Protein AF-A0A845M3S5-F1 (afdb_monomer_lite)

Sequence (232 aa):
MAVLLTWRNWWAPDAPQNIYRSDQPFTRANLPAVYDTVDPGVFSYEDLPAEGVGYWYAVGASFGGVEIVSDAKYVISGASTGSSGPTYLDIVARYWRINKFATGGRASARECHFLDGDGVKLPGTLSASSARFSNVPSRAYDDDPATIWQAGTGDNQGAWFAIDLGDGNDARVDAIYYDAYDLDSMKDGFTELEYSDDGSTWVSLGTISHSYVWGPDTEGTIDVSNLTRTEL

Secondary structure (DSSP, 8-state):
--EEEE---SS-TTS-EEEEEESS---GGG---EEEEEPTT--EEEE-PPTT-EEEEEEEEEETTEEEEPPPEEEETT-EEE--SS------BSEEEEEEEPSSSB-EEEEEEEE-TTSPBPP-EEEES--BTTB-GGGGSSS-TT--EE-SSS--TT-EEEEE--TT--B---EEEEEE--SSB-TT-EEEEEEESSSSS-EEEEE---SS---TT-EEEEEGGG-B----

Foldseek 3Di:
DKEKEFEDDQQPLQWKKFKFKALDADFPVGTDPGPDIGGRNDGMDIDDDDAQRKIWMKMWTDDPNDIDIATIDIDHPPDHDHRYHNCPPQQFAQKKKFAQFDAFFWAKFQAKFQAAPNRDGQDFDKAKPAFDDPLGLVNRHVPDSVGMGTHHDHTGRGIMIMGGNDDPRGGDGFKIKTWDAADTHGFAHTFWMWGDHPVPDIDTQATDDDPDGRHHGDIDMGGSSPGDGDDD

Organism: NCBI:txid2606218

Structure (mmCIF, N/CA/C/O backbone):
data_AF-A0A845M3S5-F1
#
_entry.id   AF-A0A845M3S5-F1
#
loop_
_atom_site.group_PDB
_atom_site.id
_atom_site.type_symbol
_atom_site.label_atom_id
_atom_site.label_alt_id
_atom_site.label_comp_id
_atom_site.label_asym_id
_atom_site.label_entity_id
_atom_site.label_seq_id
_atom_site.pdbx_PDB_ins_code
_atom_site.Cartn_x
_atom_site.Cartn_y
_atom_site.Cartn_z
_atom_site.occupancy
_atom_site.B_iso_or_equiv
_atom_site.auth_seq_id
_atom_site.auth_comp_id
_atom_site.auth_asym_id
_atom_site.auth_atom_id
_atom_site.pdbx_PDB_model_num
ATOM 1 N N . MET A 1 1 ? -24.897 -1.923 29.869 1.00 68.12 1 MET A N 1
ATOM 2 C CA . MET A 1 1 ? -24.618 -2.743 28.667 1.00 68.12 1 MET A CA 1
ATOM 3 C C . MET A 1 1 ? -23.230 -2.382 28.176 1.00 68.12 1 MET A C 1
ATOM 5 O O . MET A 1 1 ? -22.905 -1.202 28.223 1.00 68.12 1 MET A O 1
ATOM 9 N N . ALA A 1 2 ? -22.429 -3.361 27.762 1.00 78.94 2 ALA A N 1
ATOM 10 C CA . ALA A 1 2 ? -21.046 -3.128 27.356 1.00 78.94 2 ALA A CA 1
ATOM 11 C C . ALA A 1 2 ? -20.932 -2.550 25.940 1.00 78.94 2 ALA A C 1
ATOM 13 O O . ALA A 1 2 ? -21.798 -2.784 25.092 1.00 78.94 2 ALA A O 1
ATOM 14 N N . VAL A 1 3 ? -19.859 -1.800 25.704 1.00 81.81 3 VAL A N 1
ATOM 15 C CA . VAL A 1 3 ? -19.351 -1.453 24.377 1.00 81.81 3 VAL A CA 1
ATOM 16 C C . VAL A 1 3 ? -18.165 -2.364 24.108 1.00 81.81 3 VAL A C 1
ATOM 18 O O . VAL A 1 3 ? -17.211 -2.374 24.879 1.00 81.81 3 VAL A O 1
ATOM 21 N N . LEU A 1 4 ? -18.233 -3.121 23.015 1.00 82.44 4 LEU A N 1
ATOM 22 C CA . LEU A 1 4 ? -17.122 -3.941 22.548 1.00 82.44 4 LEU A CA 1
ATOM 23 C C . LEU A 1 4 ? -16.476 -3.254 21.347 1.00 82.44 4 LEU A C 1
ATOM 25 O O . LEU A 1 4 ? -17.123 -3.082 20.310 1.00 82.44 4 LEU A O 1
ATOM 29 N N . LEU A 1 5 ? -15.212 -2.876 21.505 1.00 80.25 5 LEU A N 1
ATOM 30 C CA . LEU A 1 5 ? -14.328 -2.451 20.428 1.00 80.25 5 LEU A CA 1
ATOM 31 C C . LEU A 1 5 ? -13.500 -3.658 19.994 1.00 80.25 5 LEU A C 1
ATOM 33 O O . LEU A 1 5 ? -12.988 -4.402 20.827 1.00 80.25 5 LEU A O 1
ATOM 37 N N . THR A 1 6 ? -13.348 -3.846 18.693 1.00 73.81 6 THR A N 1
ATOM 38 C CA . THR A 1 6 ? -12.494 -4.891 18.113 1.00 73.81 6 THR A CA 1
ATOM 39 C C . THR A 1 6 ? -11.690 -4.268 16.995 1.00 73.81 6 THR A C 1
ATOM 41 O O . THR A 1 6 ? -12.290 -3.603 16.158 1.00 73.81 6 THR A O 1
ATOM 44 N N . TRP A 1 7 ? -10.385 -4.493 16.932 1.00 73.25 7 TRP A N 1
ATOM 45 C CA . TRP A 1 7 ? -9.516 -3.959 15.880 1.00 73.25 7 TRP A CA 1
ATOM 46 C C . TRP A 1 7 ? -8.594 -5.052 15.339 1.00 73.25 7 TRP A C 1
ATOM 48 O O . TRP A 1 7 ? -8.559 -6.175 15.836 1.00 73.25 7 TRP A O 1
ATOM 58 N N . ARG A 1 8 ? -7.837 -4.724 14.294 1.00 61.25 8 ARG A N 1
ATOM 59 C CA . ARG A 1 8 ? -6.725 -5.541 13.806 1.00 61.25 8 ARG A CA 1
ATOM 60 C C . ARG A 1 8 ? -5.486 -4.666 13.775 1.00 61.25 8 ARG A C 1
ATOM 62 O O . ARG A 1 8 ? -5.559 -3.536 13.302 1.00 61.25 8 ARG A O 1
ATOM 69 N N . ASN A 1 9 ? -4.382 -5.177 14.304 1.00 56.78 9 ASN A N 1
ATOM 70 C CA . ASN A 1 9 ? -3.092 -4.505 14.238 1.00 56.78 9 ASN A CA 1
ATOM 71 C C . ASN A 1 9 ? -1.991 -5.535 13.976 1.00 56.78 9 ASN A C 1
ATOM 73 O O . ASN A 1 9 ? -1.539 -6.216 14.893 1.00 56.78 9 ASN A O 1
ATOM 77 N N . TRP A 1 10 ? -1.607 -5.672 12.710 1.00 50.84 10 TRP A N 1
ATOM 78 C CA . TRP A 1 10 ? -0.630 -6.670 12.272 1.00 50.84 10 TRP A CA 1
ATOM 79 C C . TRP A 1 10 ? 0.785 -6.101 12.088 1.00 50.84 10 TRP A C 1
ATOM 81 O O . TRP A 1 10 ? 1.731 -6.873 11.991 1.00 50.84 10 TRP A O 1
ATOM 91 N N . TRP A 1 11 ? 0.960 -4.773 12.127 1.00 44.19 11 TRP A N 1
ATOM 92 C CA . TRP A 1 11 ? 2.277 -4.123 11.994 1.00 44.19 11 TRP A CA 1
ATOM 93 C C . TRP A 1 11 ? 2.977 -3.874 13.323 1.00 44.19 11 TRP A C 1
ATOM 95 O O . TRP A 1 11 ? 4.191 -3.685 13.366 1.00 44.19 11 TRP A O 1
ATOM 105 N N . ALA A 1 12 ? 2.217 -3.883 14.414 1.00 53.50 12 ALA A N 1
ATOM 106 C CA . ALA A 1 12 ? 2.763 -3.814 15.753 1.00 53.50 12 ALA A CA 1
ATOM 107 C C . ALA A 1 12 ? 1.991 -4.759 16.687 1.00 53.50 12 ALA A C 1
ATOM 109 O O . ALA A 1 12 ? 1.406 -4.296 17.669 1.00 53.50 12 ALA A O 1
ATOM 110 N N . PRO A 1 13 ? 1.974 -6.082 16.403 1.00 60.41 13 PRO A N 1
ATOM 111 C CA . PRO A 1 13 ? 1.354 -7.052 17.305 1.00 60.41 13 PRO A CA 1
ATOM 112 C C . PRO A 1 13 ? 1.994 -6.976 18.695 1.00 60.41 13 PRO A C 1
ATOM 114 O O . PRO A 1 13 ? 1.330 -7.230 19.691 1.00 60.41 13 PRO A O 1
ATOM 117 N N . ASP A 1 14 ? 3.253 -6.538 18.749 1.00 69.31 14 ASP A N 1
ATOM 118 C CA . ASP A 1 14 ? 4.041 -6.379 19.964 1.00 69.31 14 ASP A CA 1
ATOM 119 C C . ASP A 1 14 ? 3.963 -4.965 20.579 1.00 69.31 14 ASP A C 1
ATOM 121 O O . ASP A 1 14 ? 4.607 -4.708 21.598 1.00 69.31 14 ASP A O 1
ATOM 125 N N . ALA A 1 15 ? 3.181 -4.038 20.005 1.00 73.00 15 ALA A N 1
ATOM 126 C CA . ALA A 1 15 ? 2.982 -2.708 20.580 1.00 73.00 15 ALA A CA 1
ATOM 127 C C . ALA A 1 15 ? 1.664 -2.606 21.363 1.00 73.00 15 ALA A C 1
ATOM 129 O O . ALA A 1 15 ? 0.639 -3.156 20.945 1.00 73.00 15 ALA A O 1
ATOM 130 N N . PRO A 1 16 ? 1.660 -1.854 22.475 1.00 86.00 16 PRO A N 1
ATOM 131 C CA . PRO A 1 16 ? 0.430 -1.541 23.183 1.00 86.00 16 PRO A CA 1
ATOM 132 C C . PRO A 1 16 ? -0.497 -0.686 22.310 1.00 86.00 16 PRO A C 1
ATOM 134 O O . PRO A 1 16 ? -0.032 0.097 21.475 1.00 86.00 16 PRO A O 1
ATOM 137 N N . GLN A 1 17 ? -1.807 -0.825 22.520 1.00 87.25 17 GLN A N 1
ATOM 138 C CA . GLN A 1 17 ? -2.812 -0.025 21.815 1.00 87.25 17 GLN A CA 1
ATOM 139 C C . GLN A 1 17 ? -3.423 0.992 22.764 1.00 87.25 17 GLN A C 1
ATOM 141 O O . GLN A 1 17 ? -3.885 0.637 23.845 1.00 87.25 17 GLN A O 1
ATOM 146 N N . ASN A 1 18 ? -3.467 2.245 22.339 1.00 92.25 18 ASN A N 1
ATOM 147 C CA . ASN A 1 18 ? -4.125 3.315 23.064 1.00 92.25 18 ASN A CA 1
ATOM 148 C C . ASN A 1 18 ? -5.593 3.391 22.654 1.00 92.25 18 ASN A C 1
ATOM 150 O O . ASN A 1 18 ? -5.932 3.454 21.475 1.00 92.25 18 ASN A O 1
ATOM 154 N N . ILE A 1 19 ? -6.476 3.405 23.640 1.00 93.19 19 ILE A N 1
ATOM 155 C CA . ILE A 1 19 ? -7.905 3.623 23.475 1.00 93.19 19 ILE A CA 1
ATOM 156 C C . ILE A 1 19 ? -8.178 5.090 23.774 1.00 93.19 19 ILE A C 1
ATOM 158 O O . ILE A 1 19 ? -7.786 5.604 24.820 1.00 93.19 19 ILE A O 1
ATOM 162 N N . TYR A 1 20 ? -8.880 5.767 22.874 1.00 93.44 20 TYR A N 1
ATOM 163 C CA . TYR A 1 20 ? -9.360 7.130 23.076 1.00 93.44 20 TYR A CA 1
ATOM 164 C C . TYR A 1 20 ? -10.861 7.111 23.288 1.00 93.44 20 TYR A C 1
ATOM 166 O O . TYR A 1 20 ? -11.583 6.398 22.590 1.00 93.44 20 TYR A O 1
ATOM 174 N N . ARG A 1 21 ? -11.332 7.935 24.224 1.00 94.31 21 ARG A N 1
ATOM 175 C CA . ARG A 1 21 ? -12.751 8.087 24.536 1.00 94.31 21 ARG A CA 1
ATOM 176 C C . ARG A 1 21 ? -13.068 9.541 24.857 1.00 94.31 21 ARG A C 1
ATOM 178 O O . ARG A 1 21 ? -12.315 10.193 25.574 1.00 94.31 21 ARG A O 1
ATOM 185 N N . SER A 1 22 ? -14.194 10.037 24.359 1.00 94.62 22 SER A N 1
ATOM 186 C CA . SER A 1 22 ? -14.659 11.400 24.630 1.00 94.62 22 SER A CA 1
ATOM 187 C C . SER A 1 22 ? -16.182 11.490 24.581 1.00 94.62 22 SER A C 1
ATOM 189 O O . SER A 1 22 ? -16.833 10.768 23.826 1.00 94.62 22 SER A O 1
ATOM 191 N N . ASP A 1 23 ? -16.764 12.380 25.380 1.00 93.50 23 ASP A N 1
ATOM 192 C CA . ASP A 1 23 ? -18.179 12.758 25.287 1.00 93.50 23 ASP A CA 1
ATOM 193 C C . ASP A 1 23 ? -18.437 13.798 24.177 1.00 93.50 23 ASP A C 1
ATOM 195 O O . ASP A 1 23 ? -19.582 14.016 23.783 1.00 93.50 23 ASP A O 1
ATOM 199 N N . GLN A 1 24 ? -17.372 14.390 23.628 1.00 91.44 24 GLN A N 1
ATOM 200 C CA . GLN A 1 24 ? -17.390 15.269 22.458 1.00 91.44 24 GLN A CA 1
ATOM 201 C C . GLN A 1 24 ? -16.782 14.585 21.223 1.00 91.44 24 GLN A C 1
ATOM 203 O O . GLN A 1 24 ? -15.852 13.785 21.373 1.00 91.44 24 GLN A O 1
ATOM 208 N N . PRO A 1 25 ? -17.238 14.926 20.001 1.00 84.38 25 PRO A N 1
ATOM 209 C CA . PRO A 1 25 ? -16.595 14.480 18.771 1.00 84.38 25 PRO A CA 1
ATOM 210 C C . PRO A 1 25 ? -15.120 14.877 18.727 1.00 84.38 25 PRO A C 1
ATOM 212 O O . PRO A 1 25 ? -14.754 15.992 19.103 1.00 84.38 25 PRO A O 1
ATOM 215 N N . PHE A 1 26 ? -14.288 13.981 18.213 1.00 82.06 26 PHE A N 1
ATOM 216 C CA . PHE A 1 26 ? -12.879 14.243 17.948 1.00 82.06 26 PHE A CA 1
ATOM 217 C C . PHE A 1 26 ? -12.461 13.608 16.620 1.00 82.06 26 PHE A C 1
ATOM 219 O O . PHE A 1 26 ? -13.226 12.896 15.978 1.00 82.06 26 PHE A O 1
ATOM 226 N N . THR A 1 27 ? -11.248 13.914 16.192 1.00 76.44 27 THR A N 1
ATOM 227 C CA . THR A 1 27 ? -10.605 13.477 14.954 1.00 76.44 27 THR A CA 1
ATOM 228 C C . THR A 1 27 ? -9.154 13.121 15.262 1.00 76.44 27 THR A C 1
ATOM 230 O O . THR A 1 27 ? -8.640 13.449 16.336 1.00 76.44 27 THR A O 1
ATOM 233 N N . ARG A 1 28 ? -8.445 12.542 14.291 1.00 67.81 28 ARG A N 1
ATOM 234 C CA . ARG A 1 28 ? -7.000 12.300 14.405 1.00 67.81 28 ARG A CA 1
ATOM 235 C C . ARG A 1 28 ? -6.183 13.578 14.658 1.00 67.81 28 ARG A C 1
ATOM 237 O O . ARG A 1 28 ? -5.117 13.507 15.257 1.00 67.81 28 ARG A O 1
ATOM 244 N N . ALA A 1 29 ? -6.677 14.745 14.242 1.00 70.50 29 ALA A N 1
ATOM 245 C CA . ALA A 1 29 ? -5.985 16.023 14.421 1.00 70.50 29 ALA A CA 1
ATOM 246 C C . ALA A 1 29 ? -6.164 16.640 15.822 1.00 70.50 29 ALA A C 1
ATOM 248 O O . ALA A 1 29 ? -5.434 17.561 16.184 1.00 70.50 29 ALA A O 1
ATOM 249 N N . ASN A 1 30 ? -7.138 16.170 16.607 1.00 81.31 30 ASN A N 1
ATOM 250 C CA . ASN A 1 30 ? -7.475 16.728 17.920 1.00 81.31 30 ASN A CA 1
ATOM 251 C C . ASN A 1 30 ? -7.855 15.630 18.922 1.00 81.31 30 ASN A C 1
ATOM 253 O O . ASN A 1 30 ? -8.903 15.689 19.568 1.00 81.31 30 ASN A O 1
ATOM 257 N N . LEU A 1 31 ? -6.994 14.621 19.029 1.00 85.69 31 LEU A N 1
ATOM 258 C CA . LEU A 1 31 ? -7.210 13.492 19.924 1.00 85.69 31 LEU A CA 1
ATOM 259 C C . LEU A 1 31 ? -7.348 13.952 21.386 1.00 85.69 31 LEU A C 1
ATOM 261 O O . LEU A 1 31 ? -6.603 14.834 21.830 1.00 85.69 31 LEU A O 1
ATOM 265 N N . PRO A 1 32 ? -8.277 13.355 22.152 1.00 93.94 32 PRO A N 1
ATOM 266 C CA . PRO A 1 32 ? -8.305 13.528 23.595 1.00 93.94 32 PRO A CA 1
ATOM 267 C C . PRO A 1 32 ? -7.090 12.833 24.232 1.00 93.94 32 PRO A C 1
ATOM 269 O O . PRO A 1 32 ? -6.305 12.156 23.566 1.00 93.94 32 PRO A O 1
ATOM 272 N N . ALA A 1 33 ? -6.947 12.971 25.550 1.00 95.31 33 ALA A N 1
ATOM 273 C CA . ALA A 1 33 ? -5.997 12.144 26.285 1.00 95.31 33 ALA A CA 1
ATOM 274 C C . ALA A 1 33 ? -6.323 10.651 26.100 1.00 95.31 33 ALA A C 1
ATOM 276 O O . ALA A 1 33 ? -7.491 10.277 25.957 1.00 95.31 33 ALA A O 1
ATOM 277 N N . VAL A 1 34 ? -5.285 9.812 26.133 1.00 95.62 34 VAL A N 1
ATOM 278 C CA . VAL A 1 34 ? -5.442 8.354 26.139 1.00 95.62 34 VAL A CA 1
ATOM 279 C C . VAL A 1 34 ? -6.335 7.969 27.319 1.00 95.62 34 VAL A C 1
ATOM 281 O O . VAL A 1 34 ? -6.072 8.355 28.459 1.00 95.62 34 VAL A O 1
ATOM 284 N N . TYR A 1 35 ? -7.418 7.259 27.017 1.00 96.56 35 TYR A N 1
ATOM 285 C CA . TYR A 1 35 ? -8.390 6.785 27.995 1.00 96.56 35 TYR A CA 1
ATOM 286 C C . TYR A 1 35 ? -7.922 5.489 28.652 1.00 96.56 35 TYR A C 1
ATOM 288 O O . TYR A 1 35 ? -8.017 5.359 29.870 1.00 96.56 35 TYR A O 1
ATOM 296 N N . ASP A 1 36 ? -7.403 4.560 27.850 1.00 96.19 36 ASP A N 1
ATOM 297 C CA . ASP A 1 36 ? -6.840 3.301 28.329 1.00 96.19 36 ASP A CA 1
ATOM 298 C C . ASP A 1 36 ? -5.732 2.811 27.394 1.00 96.19 36 ASP A C 1
ATOM 300 O O . ASP A 1 36 ? -5.631 3.263 26.252 1.00 96.19 36 ASP A O 1
ATOM 304 N N . THR A 1 37 ? -4.925 1.869 27.862 1.00 93.88 37 THR A N 1
ATOM 305 C CA . THR A 1 37 ? -3.904 1.201 27.064 1.00 93.88 37 THR A CA 1
ATOM 306 C C . THR A 1 37 ? -4.034 -0.300 27.257 1.00 93.88 37 THR A C 1
ATOM 308 O O . THR A 1 37 ? -3.992 -0.800 28.378 1.00 93.88 37 THR A O 1
ATOM 311 N N . VAL A 1 38 ? -4.163 -1.030 26.157 1.00 91.44 38 VAL A N 1
ATOM 312 C CA . VAL A 1 38 ? -4.193 -2.493 26.171 1.00 91.44 38 VAL A CA 1
ATOM 313 C C . VAL A 1 38 ? -2.846 -3.065 25.772 1.00 91.44 38 VAL A C 1
ATOM 315 O O . VAL A 1 38 ? -2.113 -2.485 24.964 1.00 91.44 38 VAL A O 1
ATOM 318 N N . ASP A 1 39 ? -2.540 -4.219 26.356 1.00 89.62 39 ASP A N 1
ATOM 319 C CA . ASP A 1 39 ? -1.293 -4.926 26.118 1.00 89.62 39 ASP A CA 1
ATOM 320 C C . ASP A 1 39 ? -1.127 -5.320 24.640 1.00 89.62 39 ASP A C 1
ATOM 322 O O . ASP A 1 39 ? -2.112 -5.513 23.913 1.00 89.62 39 ASP A O 1
ATOM 326 N N . PRO A 1 40 ? 0.127 -5.492 24.194 1.00 84.31 40 PRO A N 1
ATOM 327 C CA . PRO A 1 40 ? 0.425 -6.120 22.918 1.00 84.31 40 PRO A CA 1
ATOM 328 C C . PRO A 1 40 ? -0.343 -7.428 22.679 1.00 84.31 40 PRO A C 1
ATOM 330 O O . PRO A 1 40 ? -0.557 -8.226 23.593 1.00 84.31 40 PRO A O 1
ATOM 333 N N . GLY A 1 41 ? -0.751 -7.663 21.434 1.00 76.31 41 GLY A N 1
ATOM 334 C CA . GLY A 1 41 ? -1.462 -8.870 21.009 1.00 76.31 41 GLY A CA 1
ATOM 335 C C . GLY A 1 41 ? -2.943 -8.918 21.399 1.00 76.31 41 GLY A C 1
ATOM 336 O O . GLY A 1 41 ? -3.633 -9.877 21.050 1.00 76.31 41 GLY A O 1
ATOM 337 N N . VAL A 1 42 ? -3.458 -7.899 22.093 1.00 81.75 42 VAL A N 1
ATOM 338 C CA . VAL A 1 42 ? -4.891 -7.748 22.362 1.00 81.75 42 VAL A CA 1
ATOM 339 C C . VAL A 1 42 ? -5.556 -7.046 21.176 1.00 81.75 42 VAL A C 1
ATOM 341 O O . VAL A 1 42 ? -5.079 -6.022 20.692 1.00 81.75 42 VAL A O 1
ATOM 344 N N . PHE A 1 43 ? -6.678 -7.601 20.709 1.00 79.94 43 PHE A N 1
ATOM 345 C CA . PHE A 1 43 ? -7.425 -7.115 19.534 1.00 79.94 43 PHE A CA 1
ATOM 346 C C . PHE A 1 43 ? -8.873 -6.720 19.851 1.00 79.94 43 PHE A C 1
ATOM 348 O O . PHE A 1 43 ? -9.683 -6.487 18.951 1.00 79.94 43 PHE A O 1
ATOM 355 N N . SER A 1 44 ? -9.220 -6.677 21.135 1.00 83.19 44 SER A N 1
ATOM 356 C CA . SER A 1 44 ? -10.546 -6.293 21.603 1.00 83.19 44 SER A CA 1
ATOM 357 C C . SER A 1 44 ? -10.484 -5.595 22.953 1.00 83.19 44 SER A C 1
ATOM 359 O O . SER A 1 44 ? -9.690 -5.980 23.808 1.00 83.19 44 SER A O 1
ATOM 361 N N . TYR A 1 45 ? -11.368 -4.626 23.161 1.00 87.75 45 TYR A N 1
ATOM 362 C CA . TYR A 1 45 ? -11.505 -3.867 24.398 1.00 87.75 45 TYR A CA 1
ATOM 363 C C . TYR A 1 45 ? -12.977 -3.736 24.766 1.00 87.75 45 TYR A C 1
ATOM 365 O O . TYR A 1 45 ? -13.811 -3.440 23.907 1.00 87.75 45 TYR A O 1
ATOM 373 N N . GLU A 1 46 ? -13.288 -3.939 26.041 1.00 89.62 46 GLU A N 1
ATOM 374 C CA . GLU A 1 46 ? -14.635 -3.786 26.575 1.00 89.62 46 GLU A CA 1
ATOM 375 C C . GLU A 1 46 ? -14.693 -2.562 27.492 1.00 89.62 46 GLU A C 1
ATOM 377 O O . GLU A 1 46 ? -13.950 -2.476 28.467 1.00 89.62 46 GLU A O 1
ATOM 382 N N . ASP A 1 47 ? -15.601 -1.633 27.191 1.00 90.38 47 ASP A N 1
ATOM 383 C CA . ASP A 1 47 ? -15.930 -0.498 28.055 1.00 90.38 47 ASP A CA 1
ATOM 384 C C . ASP A 1 47 ? -17.353 -0.648 28.609 1.00 90.38 47 ASP A C 1
ATOM 386 O O . ASP A 1 47 ? -18.262 -1.157 27.943 1.00 90.38 47 ASP A O 1
ATOM 390 N N . LEU A 1 48 ? -17.574 -0.156 29.826 1.00 89.62 48 LEU A N 1
ATOM 391 C CA . LEU A 1 48 ? -18.858 -0.203 30.527 1.00 89.62 48 LEU A CA 1
ATOM 392 C C . LEU A 1 48 ? -19.381 1.222 30.785 1.00 89.62 48 LEU A C 1
ATOM 394 O O . LEU A 1 48 ? -19.410 1.671 31.936 1.00 89.62 48 LEU A O 1
ATOM 398 N N . PRO A 1 49 ? -19.813 1.961 29.742 1.00 86.75 49 PRO A N 1
ATOM 399 C CA . PRO A 1 49 ? -20.400 3.279 29.931 1.00 86.75 49 PRO A CA 1
ATOM 400 C C . PRO A 1 49 ? -21.742 3.200 30.673 1.00 86.75 49 PRO A C 1
ATOM 402 O O . PRO A 1 49 ? -22.435 2.176 30.664 1.00 86.75 49 PRO A O 1
ATOM 405 N N . ALA A 1 50 ? -22.130 4.319 31.292 1.00 85.56 50 ALA A N 1
ATOM 406 C CA . ALA A 1 50 ? -23.452 4.461 31.890 1.00 85.56 50 ALA A CA 1
ATOM 407 C C . ALA A 1 50 ? -24.553 4.206 30.844 1.00 85.56 50 ALA A C 1
ATOM 409 O O . ALA A 1 50 ? -24.417 4.558 29.671 1.00 85.56 50 ALA A O 1
ATOM 410 N N . GLU A 1 51 ? -25.643 3.573 31.274 1.00 82.00 51 GLU A N 1
ATOM 411 C CA . GLU A 1 51 ? -26.725 3.165 30.381 1.00 82.00 51 GLU A CA 1
ATOM 412 C C . GLU A 1 51 ? -27.351 4.365 29.657 1.00 82.00 51 GLU A C 1
ATOM 414 O O . GLU A 1 51 ? -27.667 5.386 30.266 1.00 82.00 51 GLU A O 1
ATOM 419 N N . GLY A 1 52 ? -27.514 4.234 28.340 1.00 79.44 52 GLY A N 1
ATOM 420 C CA . GLY A 1 52 ? -28.073 5.278 27.481 1.00 79.44 52 GLY A CA 1
ATOM 421 C C . GLY A 1 52 ? -27.104 6.416 27.157 1.00 79.44 52 GLY A C 1
ATOM 422 O O . GLY A 1 52 ? -27.480 7.330 26.426 1.00 79.44 52 GLY A O 1
ATOM 423 N N . VAL A 1 53 ? -25.864 6.370 27.655 1.00 85.69 53 VAL A N 1
ATOM 424 C CA . VAL A 1 53 ? -24.829 7.351 27.318 1.00 85.69 53 VAL A CA 1
ATOM 425 C C . VAL A 1 53 ? -24.016 6.851 26.127 1.00 85.69 53 VAL A C 1
ATOM 427 O O . VAL A 1 53 ? -23.658 5.672 26.050 1.00 85.69 53 VAL A O 1
ATOM 430 N N . GLY A 1 54 ? -23.741 7.756 25.187 1.00 87.00 54 GLY A N 1
ATOM 431 C CA . GLY A 1 54 ? -22.880 7.486 24.044 1.00 87.00 54 GLY A CA 1
ATOM 432 C C . GLY A 1 54 ? -21.599 8.307 24.073 1.00 87.00 54 GLY A C 1
ATOM 433 O O . GLY A 1 54 ? -21.595 9.446 24.535 1.00 87.00 54 GLY A O 1
ATOM 434 N N . TYR A 1 55 ? -20.528 7.715 23.559 1.00 92.06 55 TYR A N 1
ATOM 435 C CA . TYR A 1 55 ? -19.187 8.285 23.516 1.00 92.06 55 TYR A CA 1
ATOM 436 C C . TYR A 1 55 ? -18.585 8.117 22.127 1.00 92.06 55 TYR A C 1
ATOM 438 O O . TYR A 1 55 ? -18.960 7.219 21.374 1.00 92.06 55 TYR A O 1
ATOM 446 N N . TRP A 1 56 ? -17.634 8.980 21.798 1.00 90.50 56 TRP A N 1
ATOM 447 C CA . TRP A 1 56 ? -16.746 8.801 20.660 1.00 90.50 56 TRP A CA 1
ATOM 448 C C . TRP A 1 56 ? -15.563 7.928 21.071 1.00 90.50 56 TRP A C 1
ATOM 450 O O . TRP A 1 56 ? -15.003 8.150 22.144 1.00 90.50 56 TRP A O 1
ATOM 460 N N . TYR A 1 57 ? -15.185 6.972 20.223 1.00 91.31 57 TYR A N 1
ATOM 461 C CA . TYR A 1 57 ? -14.045 6.075 20.427 1.00 91.31 57 TYR A CA 1
ATOM 462 C C . TYR A 1 57 ? -13.107 6.064 19.221 1.00 91.31 57 TYR A C 1
ATOM 464 O O . TYR A 1 57 ? -13.573 6.148 18.086 1.00 91.31 57 TYR A O 1
ATOM 472 N N . ALA A 1 58 ? -11.809 5.899 19.475 1.00 86.88 58 ALA A N 1
ATOM 473 C CA . ALA A 1 58 ? -10.786 5.572 18.481 1.00 86.88 58 ALA A CA 1
ATOM 474 C C . ALA A 1 58 ? -9.725 4.656 19.111 1.00 86.88 58 ALA A C 1
ATOM 476 O O . ALA A 1 58 ? -9.591 4.619 20.337 1.00 86.88 58 ALA A O 1
ATOM 477 N N . VAL A 1 59 ? -8.967 3.942 18.283 1.00 86.81 59 VAL A N 1
ATOM 478 C CA . VAL A 1 59 ? -7.851 3.085 18.710 1.00 86.81 59 VAL A CA 1
ATOM 479 C C . VAL A 1 59 ? -6.580 3.539 18.002 1.00 86.81 59 VAL A C 1
ATOM 481 O O . VAL A 1 59 ? -6.606 3.805 16.800 1.00 86.81 59 VAL A O 1
ATOM 484 N N . GLY A 1 60 ? -5.482 3.649 18.744 1.00 83.44 60 GLY A N 1
ATOM 485 C CA . GLY A 1 60 ? -4.170 4.037 18.246 1.00 83.44 60 GLY A CA 1
ATOM 486 C C . GLY A 1 60 ? -3.084 3.019 18.566 1.00 83.44 60 GLY A C 1
ATOM 487 O O . GLY A 1 60 ? -3.162 2.313 19.567 1.00 83.44 60 GLY A O 1
ATOM 488 N N . ALA A 1 61 ? -2.056 2.964 17.727 1.00 76.31 61 ALA A N 1
ATOM 489 C CA . ALA A 1 61 ? -0.878 2.132 17.926 1.00 76.31 61 ALA A CA 1
ATOM 490 C C . ALA A 1 61 ? 0.395 2.900 17.587 1.00 76.31 61 ALA A C 1
ATOM 492 O O . ALA A 1 61 ? 0.436 3.651 16.612 1.00 76.31 61 ALA A O 1
ATOM 493 N N . SER A 1 62 ? 1.453 2.681 18.365 1.00 68.75 62 SER A N 1
ATOM 494 C CA . SER A 1 62 ? 2.765 3.265 18.083 1.00 68.75 62 SER A CA 1
ATOM 495 C C . SER A 1 62 ? 3.580 2.372 17.151 1.00 68.75 62 SER A C 1
ATOM 497 O O . SER A 1 62 ? 3.820 1.206 17.455 1.00 68.75 62 SER A O 1
ATOM 499 N N . PHE A 1 63 ? 4.068 2.941 16.053 1.00 53.66 63 PHE A N 1
ATOM 500 C CA . PHE A 1 63 ? 4.960 2.292 15.100 1.00 53.66 63 PHE A CA 1
ATOM 501 C C . PHE A 1 63 ? 6.113 3.232 14.737 1.00 53.66 63 PHE A C 1
ATOM 503 O O . PHE A 1 63 ? 5.896 4.380 14.358 1.00 53.66 63 PHE A O 1
ATOM 510 N N . GLY A 1 64 ? 7.360 2.780 14.905 1.00 54.84 64 GLY A N 1
ATOM 511 C CA . GLY A 1 64 ? 8.540 3.603 14.594 1.00 54.84 64 GLY A CA 1
ATOM 512 C C . GLY A 1 64 ? 8.613 4.935 15.362 1.00 54.84 64 GLY A C 1
ATOM 513 O O . GLY A 1 64 ? 9.206 5.891 14.875 1.00 54.84 64 GLY A O 1
ATOM 514 N N . GLY A 1 65 ? 7.986 5.019 16.543 1.00 62.94 65 GLY A N 1
ATOM 515 C CA . GLY A 1 65 ? 7.889 6.251 17.339 1.00 62.94 65 GLY A CA 1
ATOM 516 C C . GLY A 1 65 ? 6.778 7.220 16.908 1.00 62.94 65 GLY A C 1
ATOM 517 O O . GLY A 1 65 ? 6.671 8.300 17.485 1.00 62.94 65 GLY A O 1
ATOM 518 N N . VAL A 1 66 ? 5.949 6.845 15.930 1.00 57.81 66 VAL A N 1
ATOM 519 C CA . VAL A 1 66 ? 4.783 7.607 15.465 1.00 57.81 66 VAL A CA 1
ATOM 520 C C . VAL A 1 66 ? 3.505 6.866 15.837 1.00 57.81 66 VAL A C 1
ATOM 522 O O . VAL A 1 66 ? 3.423 5.650 15.698 1.00 57.81 66 VAL A O 1
ATOM 525 N N . GLU A 1 67 ? 2.491 7.593 16.295 1.00 72.38 67 GLU A N 1
ATOM 526 C CA . GLU A 1 67 ? 1.188 7.014 16.610 1.00 72.38 67 GLU A CA 1
ATOM 527 C C . GLU A 1 67 ? 0.242 7.058 15.397 1.00 72.38 67 GLU A C 1
ATOM 529 O O . GLU A 1 67 ? -0.016 8.110 14.799 1.00 72.38 67 GLU A O 1
ATOM 534 N N . ILE A 1 68 ? -0.281 5.892 15.024 1.00 68.62 68 ILE A N 1
ATOM 535 C CA . ILE A 1 68 ? -1.286 5.713 13.975 1.00 68.62 68 ILE A CA 1
ATOM 536 C C . ILE A 1 68 ? -2.626 5.491 14.665 1.00 68.62 68 ILE A C 1
ATOM 538 O O . ILE A 1 68 ? -2.744 4.574 15.469 1.00 68.62 68 ILE A O 1
ATOM 542 N N . VAL A 1 69 ? -3.626 6.323 14.365 1.00 77.19 69 VAL A N 1
ATOM 543 C CA . VAL A 1 69 ? -4.923 6.327 15.063 1.00 77.19 69 VAL A CA 1
ATOM 544 C C . VAL A 1 69 ? -6.070 6.168 14.077 1.00 77.19 69 VAL A C 1
ATOM 546 O O . VAL A 1 69 ? -6.025 6.734 12.983 1.00 77.19 69 VAL A O 1
ATOM 549 N N . SER A 1 70 ? -7.088 5.403 14.475 1.00 72.62 70 SER A N 1
ATOM 550 C CA . SER A 1 70 ? -8.332 5.252 13.726 1.00 72.62 70 SER A CA 1
ATOM 551 C C . SER A 1 70 ? -9.144 6.541 13.653 1.00 72.62 70 SER A C 1
ATOM 553 O O . SER A 1 70 ? -8.971 7.453 14.463 1.00 72.62 70 SER A O 1
ATOM 555 N N . ASP A 1 71 ? -10.106 6.590 12.732 1.00 71.31 71 ASP A N 1
ATOM 556 C CA . ASP A 1 71 ? -11.147 7.611 12.818 1.00 71.31 71 ASP A CA 1
ATOM 557 C C . ASP A 1 71 ? -11.988 7.408 14.083 1.00 71.31 71 ASP A C 1
ATOM 559 O O . ASP A 1 71 ? -12.139 6.291 14.595 1.00 71.31 71 ASP A O 1
ATOM 563 N N . ALA A 1 72 ? -12.530 8.512 14.598 1.00 79.56 72 ALA A N 1
ATOM 564 C CA . ALA A 1 72 ? -13.393 8.479 15.765 1.00 79.56 72 ALA A CA 1
ATOM 565 C C . ALA A 1 72 ? -14.818 8.072 15.374 1.00 79.56 72 ALA A C 1
ATOM 567 O O . ALA A 1 72 ? -15.379 8.564 14.393 1.00 79.56 72 ALA A O 1
ATOM 568 N N . LYS A 1 73 ? -15.450 7.228 16.190 1.00 80.25 73 LYS A N 1
ATOM 569 C CA . LYS A 1 73 ? -16.818 6.745 15.968 1.00 80.25 73 LYS A CA 1
ATOM 570 C C . LYS A 1 73 ? -17.682 6.926 17.206 1.00 80.25 73 LYS A C 1
ATOM 572 O O . LYS A 1 73 ? -17.266 6.565 18.301 1.00 80.25 73 LYS A O 1
ATOM 577 N N . TYR A 1 74 ? -18.899 7.435 17.024 1.00 83.25 74 TYR A N 1
ATOM 578 C CA . TYR A 1 74 ? -19.887 7.543 18.097 1.00 83.25 74 TYR A CA 1
ATOM 579 C C . TYR A 1 74 ? -20.573 6.197 18.370 1.00 83.25 74 TYR A C 1
ATOM 581 O O . TYR A 1 74 ? -21.069 5.551 17.444 1.00 83.25 74 TYR A O 1
ATOM 589 N N . VAL A 1 75 ? -20.626 5.786 19.639 1.00 81.50 75 VAL A N 1
ATOM 590 C CA . VAL A 1 75 ? -21.178 4.502 20.094 1.00 81.50 75 VAL A CA 1
ATOM 591 C C . VAL A 1 75 ? -22.029 4.703 21.343 1.00 81.50 75 VAL A C 1
ATOM 593 O O . VAL A 1 75 ? -21.607 5.385 22.271 1.00 81.50 75 VAL A O 1
ATOM 596 N N . ILE A 1 76 ? -23.212 4.084 21.388 1.00 80.50 76 ILE A N 1
ATOM 597 C CA . ILE A 1 76 ? -24.136 4.105 22.535 1.00 80.50 76 ILE A CA 1
ATOM 598 C C . ILE A 1 76 ? -24.092 2.741 23.240 1.00 80.50 76 ILE A C 1
ATOM 600 O O . ILE A 1 76 ? -23.996 1.708 22.575 1.00 80.50 76 ILE A O 1
ATOM 604 N N . SER A 1 77 ? -24.182 2.724 24.576 1.00 74.62 77 SER A N 1
ATOM 605 C CA . SER A 1 77 ? -24.189 1.492 25.383 1.00 74.62 77 SER A CA 1
ATOM 606 C C . SER A 1 77 ? -25.163 0.434 24.828 1.00 74.62 77 SER A C 1
ATOM 608 O O . SER A 1 77 ? -26.358 0.714 24.713 1.00 74.62 77 SER A O 1
ATOM 610 N N . GLY A 1 78 ? -24.680 -0.778 24.527 1.00 58.56 78 GLY A N 1
ATOM 611 C CA . GLY A 1 78 ? -25.489 -1.864 23.946 1.00 58.56 78 GLY A CA 1
ATOM 612 C C . GLY A 1 78 ? -25.398 -2.016 22.423 1.00 58.56 78 GLY A C 1
ATOM 613 O O . GLY A 1 78 ? -25.975 -2.955 21.879 1.00 58.56 78 GLY A O 1
ATOM 614 N N . ALA A 1 79 ? -24.650 -1.150 21.734 1.00 56.88 79 ALA A N 1
ATOM 615 C CA . ALA A 1 79 ? -24.259 -1.367 20.345 1.00 56.88 79 ALA A CA 1
ATOM 616 C C . ALA A 1 79 ? -22.928 -2.137 20.277 1.00 56.88 79 ALA A C 1
ATOM 618 O O . ALA A 1 79 ? -21.912 -1.680 20.799 1.00 56.88 79 ALA A O 1
ATOM 619 N N . SER A 1 80 ? -22.906 -3.288 19.598 1.00 50.72 80 SER A N 1
ATOM 620 C CA . SER A 1 80 ? -21.650 -3.876 19.126 1.00 50.72 80 SER A CA 1
ATOM 621 C C . SER A 1 80 ? -21.154 -3.043 17.952 1.00 50.72 80 SER A C 1
ATOM 623 O O . SER A 1 80 ? -21.838 -2.955 16.927 1.00 50.72 80 SER A O 1
ATOM 625 N N . THR A 1 81 ? -19.976 -2.446 18.063 1.00 49.00 81 THR A N 1
ATOM 626 C CA . THR A 1 81 ? -19.343 -1.799 16.919 1.00 49.00 81 THR A CA 1
ATOM 627 C C . THR A 1 81 ? -18.112 -2.579 16.526 1.00 49.00 81 THR A C 1
ATOM 629 O O . THR A 1 81 ? -17.154 -2.642 17.284 1.00 49.00 81 THR A O 1
ATOM 632 N N . GLY A 1 82 ? -18.091 -3.073 15.288 1.00 45.41 82 GLY A N 1
ATOM 633 C CA . GLY A 1 82 ? -16.820 -3.154 14.585 1.00 45.41 82 GLY A CA 1
ATOM 634 C C . GLY A 1 82 ? -16.265 -1.731 14.530 1.00 45.41 82 GLY A C 1
ATOM 635 O O . GLY A 1 82 ? -16.782 -0.882 13.793 1.00 45.41 82 GLY A O 1
ATOM 636 N N . SER A 1 83 ? -15.312 -1.422 15.402 1.00 43.16 83 SER A N 1
ATOM 637 C CA . SER A 1 83 ? -14.363 -0.353 15.148 1.00 43.16 83 SER A CA 1
ATOM 638 C C . SER A 1 83 ? -13.451 -0.897 14.060 1.00 43.16 83 SER A C 1
ATOM 640 O O . SER A 1 83 ? -12.520 -1.644 14.332 1.00 43.16 83 SER A O 1
ATOM 642 N N . SER A 1 84 ? -13.742 -0.585 12.799 1.00 42.62 84 SER A N 1
ATOM 643 C CA . SER A 1 84 ? -12.673 -0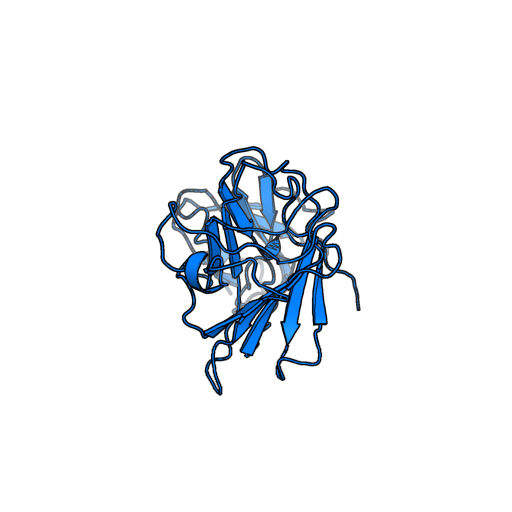.590 11.804 1.00 42.62 84 SER A CA 1
ATOM 644 C C . SER A 1 84 ? -11.514 0.205 12.416 1.00 42.62 84 SER A C 1
ATOM 646 O O . SER A 1 84 ? -11.776 1.215 13.072 1.00 42.62 84 SER A O 1
ATOM 648 N N . GLY A 1 85 ? -10.280 -0.293 12.310 1.00 43.03 85 GLY A N 1
ATOM 649 C CA . GLY A 1 85 ? -9.082 0.428 12.750 1.00 43.03 85 GLY A CA 1
ATOM 650 C C . GLY A 1 85 ? -8.933 1.764 12.000 1.00 43.03 85 GLY A C 1
ATOM 651 O O . GLY A 1 85 ? -9.940 2.352 11.602 1.00 43.03 85 GLY A O 1
ATOM 652 N N . PRO A 1 86 ? -7.722 2.299 11.753 1.00 42.56 86 PRO A N 1
ATOM 653 C CA . PRO A 1 86 ? -7.586 3.298 10.686 1.00 42.56 86 PRO A CA 1
ATOM 654 C C . PRO A 1 86 ? -8.399 2.830 9.485 1.00 42.56 86 PRO A C 1
ATOM 656 O O . PRO A 1 86 ? -8.355 1.651 9.131 1.00 42.56 86 PRO A O 1
ATOM 659 N N . THR A 1 87 ? -9.281 3.705 9.004 1.00 40.75 87 THR A N 1
ATOM 660 C CA . THR A 1 87 ? -10.273 3.393 7.983 1.00 40.75 87 THR A CA 1
ATOM 661 C C . THR A 1 87 ? -9.505 3.151 6.691 1.00 40.75 87 THR A C 1
ATOM 663 O O . THR A 1 87 ? -9.340 4.041 5.855 1.00 40.75 87 THR A O 1
ATOM 666 N N . TYR A 1 88 ? -8.963 1.939 6.560 1.00 44.38 88 TYR A N 1
ATOM 667 C CA . TYR A 1 88 ? -8.575 1.366 5.291 1.00 44.38 88 TYR A CA 1
ATOM 668 C C . TYR A 1 88 ? -9.824 1.502 4.439 1.00 44.38 88 TYR A C 1
ATOM 670 O O . TYR A 1 88 ? -10.887 0.990 4.791 1.00 44.38 88 TYR A O 1
ATOM 678 N N . LEU A 1 89 ? -9.738 2.312 3.385 1.00 48.25 89 LEU A N 1
ATOM 679 C CA . LEU A 1 89 ? -10.775 2.258 2.374 1.00 48.25 89 LEU A CA 1
ATOM 680 C C . LEU A 1 89 ? -10.793 0.799 1.915 1.00 48.25 89 LEU A C 1
ATOM 682 O O . LEU A 1 89 ? -9.749 0.297 1.499 1.00 48.25 89 LEU A O 1
ATOM 686 N N . ASP A 1 90 ? -11.949 0.139 1.987 1.00 62.38 90 ASP A N 1
ATOM 687 C CA . ASP A 1 90 ? -12.201 -1.157 1.345 1.00 62.38 90 ASP A CA 1
ATOM 688 C C . ASP A 1 90 ? -12.207 -0.979 -0.190 1.00 62.38 90 ASP A C 1
ATOM 690 O O . ASP A 1 90 ? -13.136 -1.385 -0.885 1.00 62.38 90 ASP A O 1
ATOM 694 N N . ILE A 1 91 ? -11.198 -0.293 -0.739 1.00 74.06 91 ILE A N 1
ATOM 695 C CA . ILE A 1 91 ? -10.961 -0.252 -2.171 1.00 74.06 91 ILE A CA 1
ATOM 696 C C . ILE A 1 91 ? -10.365 -1.600 -2.521 1.00 74.06 91 ILE A C 1
ATOM 698 O O . ILE A 1 91 ? -9.234 -1.936 -2.171 1.00 74.06 91 ILE A O 1
ATOM 702 N N . VAL A 1 92 ? -11.201 -2.363 -3.195 1.00 83.50 92 VAL A N 1
ATOM 703 C CA . VAL A 1 92 ? -10.882 -3.629 -3.815 1.00 83.50 92 VAL A CA 1
ATOM 704 C C . VAL A 1 92 ? -10.937 -3.348 -5.307 1.00 83.50 92 VAL A C 1
ATOM 706 O O . VAL A 1 92 ? -11.952 -2.860 -5.797 1.00 83.50 92 VAL A O 1
ATOM 709 N N . ALA A 1 93 ? -9.830 -3.580 -6.001 1.00 89.62 93 ALA A N 1
ATOM 710 C CA . ALA A 1 93 ? -9.714 -3.310 -7.426 1.00 89.62 93 ALA A CA 1
ATOM 711 C C . ALA A 1 93 ? -8.905 -4.415 -8.094 1.00 89.62 93 ALA A C 1
ATOM 713 O O . ALA A 1 93 ? -8.056 -5.045 -7.458 1.00 89.62 93 ALA A O 1
ATOM 714 N N . ARG A 1 94 ? -9.156 -4.634 -9.383 1.00 94.88 94 ARG A N 1
ATOM 715 C CA . ARG A 1 94 ? -8.424 -5.618 -10.185 1.00 94.88 94 ARG A CA 1
ATOM 716 C C . ARG A 1 94 ? -7.008 -5.162 -10.510 1.00 94.88 94 ARG A C 1
ATOM 718 O O . ARG A 1 94 ? -6.080 -5.970 -10.531 1.00 94.88 94 ARG A O 1
ATOM 725 N N . TYR A 1 95 ? -6.854 -3.877 -10.807 1.00 97.94 95 TYR A N 1
ATOM 726 C CA . TYR A 1 95 ? -5.594 -3.306 -11.246 1.00 97.94 95 TYR A CA 1
ATOM 727 C C . TYR A 1 95 ? -5.091 -2.294 -10.234 1.00 97.94 95 TYR A C 1
ATOM 729 O O . TYR A 1 95 ? -5.824 -1.406 -9.798 1.00 97.94 95 TYR A O 1
ATOM 737 N N . TRP A 1 96 ? -3.803 -2.388 -9.936 1.00 96.88 96 TRP A N 1
ATOM 738 C CA . TRP A 1 96 ? -3.096 -1.451 -9.076 1.00 96.88 96 TRP A CA 1
ATOM 739 C C . TRP A 1 96 ? -1.809 -1.025 -9.756 1.00 96.88 96 TRP A C 1
ATOM 741 O O . TRP A 1 96 ? -1.153 -1.841 -10.408 1.00 96.88 96 TRP A O 1
ATOM 751 N N . ARG A 1 97 ? -1.430 0.247 -9.626 1.00 95.56 97 ARG A N 1
ATOM 752 C CA . ARG A 1 97 ? -0.148 0.719 -10.147 1.00 95.56 97 ARG A CA 1
ATOM 753 C C . ARG A 1 97 ? 0.466 1.814 -9.303 1.00 95.56 97 ARG A C 1
ATOM 755 O O . ARG A 1 97 ? -0.226 2.694 -8.797 1.00 95.56 97 ARG A O 1
ATOM 762 N N . ILE A 1 98 ? 1.787 1.795 -9.261 1.00 91.50 98 ILE A N 1
ATOM 763 C CA . ILE A 1 98 ? 2.591 2.923 -8.813 1.00 91.50 98 ILE A CA 1
ATOM 764 C C . ILE A 1 98 ? 2.931 3.806 -10.015 1.00 91.50 98 ILE A C 1
ATOM 766 O O . ILE A 1 98 ? 3.201 3.301 -11.112 1.00 91.50 98 ILE A O 1
ATOM 770 N N . ASN A 1 99 ? 2.892 5.122 -9.829 1.00 89.12 99 ASN A N 1
ATOM 771 C CA . ASN A 1 99 ? 3.025 6.090 -10.915 1.00 89.12 99 ASN A CA 1
ATOM 772 C C . ASN A 1 99 ? 3.783 7.353 -10.477 1.00 89.12 99 ASN A C 1
ATOM 774 O O . ASN A 1 99 ? 4.089 7.557 -9.298 1.00 89.12 99 ASN A O 1
ATOM 778 N N . LYS A 1 100 ? 4.082 8.210 -11.459 1.00 81.19 100 LYS A N 1
ATOM 779 C CA . LYS A 1 100 ? 4.736 9.511 -11.293 1.00 81.19 100 LYS A CA 1
ATOM 780 C C . LYS A 1 100 ? 6.052 9.380 -10.538 1.00 81.19 100 LYS A C 1
ATOM 782 O O . LYS A 1 100 ? 6.232 9.922 -9.446 1.00 81.19 100 LYS A O 1
ATOM 787 N N . PHE A 1 101 ? 6.976 8.630 -11.128 1.00 80.31 101 PHE A N 1
ATOM 788 C CA . PHE A 1 101 ? 8.319 8.517 -10.580 1.00 80.31 101 PHE A CA 1
ATOM 789 C C . PHE A 1 101 ? 9.035 9.876 -10.619 1.00 80.31 101 PHE A C 1
ATOM 791 O O . PHE A 1 101 ? 8.861 10.667 -11.553 1.00 80.31 101 PHE A O 1
ATOM 798 N N . ALA A 1 102 ? 9.873 10.135 -9.616 1.00 70.38 102 ALA A N 1
ATOM 799 C CA . ALA A 1 102 ? 10.556 11.415 -9.433 1.00 70.38 102 ALA A CA 1
ATOM 800 C C . ALA A 1 102 ? 11.710 11.694 -10.414 1.00 70.38 102 ALA A C 1
ATOM 802 O O . ALA A 1 102 ? 12.530 10.836 -10.718 1.00 70.38 102 ALA A O 1
ATOM 803 N N . THR A 1 103 ? 11.821 12.930 -10.894 1.00 67.88 103 THR A N 1
ATOM 804 C CA . THR A 1 103 ? 12.780 13.340 -11.938 1.00 67.88 103 THR A CA 1
ATOM 805 C C . THR A 1 103 ? 14.241 12.987 -11.628 1.00 67.88 103 THR A C 1
ATOM 807 O O . THR A 1 103 ? 14.665 13.059 -10.482 1.00 67.88 103 THR A O 1
ATOM 810 N N . GLY A 1 104 ? 15.048 12.711 -12.662 1.00 66.12 104 GLY A N 1
ATOM 811 C CA . GLY A 1 104 ? 16.507 12.566 -12.510 1.00 66.12 104 GLY A CA 1
ATOM 812 C C . GLY A 1 104 ? 17.094 11.191 -12.839 1.00 66.12 104 GLY A C 1
ATOM 813 O O . GLY A 1 104 ? 18.263 10.960 -12.550 1.00 66.12 104 GLY A O 1
ATOM 814 N N . GLY A 1 105 ? 16.333 10.288 -13.469 1.00 75.50 105 GLY A N 1
ATOM 815 C CA . GLY A 1 105 ? 16.862 8.994 -13.908 1.00 75.50 105 GLY A CA 1
ATOM 816 C C . GLY A 1 105 ? 15.853 8.105 -14.633 1.00 75.50 105 GLY A C 1
ATOM 817 O O . GLY A 1 105 ? 14.781 8.548 -15.068 1.00 75.50 105 GLY A O 1
ATOM 818 N N . ARG A 1 106 ? 16.204 6.820 -14.765 1.00 82.25 106 ARG A N 1
ATOM 819 C CA . ARG A 1 106 ? 15.260 5.777 -15.190 1.00 82.25 106 ARG A CA 1
ATOM 820 C C . ARG A 1 106 ? 14.454 5.248 -14.007 1.00 82.25 106 ARG A C 1
ATOM 822 O O . ARG A 1 106 ? 15.049 4.967 -12.970 1.00 82.25 106 ARG A O 1
ATOM 829 N N . ALA A 1 107 ? 13.142 5.083 -14.184 1.00 84.94 107 ALA A N 1
ATOM 830 C CA . ALA A 1 107 ? 12.320 4.381 -13.200 1.00 84.94 107 ALA A CA 1
ATOM 831 C C . ALA A 1 107 ? 12.758 2.921 -13.185 1.00 84.94 107 ALA A C 1
ATOM 833 O O . ALA A 1 107 ? 12.959 2.330 -14.250 1.00 84.94 107 ALA A O 1
ATOM 834 N N . SER A 1 108 ? 12.981 2.369 -12.000 1.00 86.56 108 SER A N 1
ATOM 835 C CA . SER A 1 108 ? 13.470 1.005 -11.847 1.00 86.56 108 SER A CA 1
ATOM 836 C C . SER A 1 108 ? 13.252 0.501 -10.440 1.00 86.56 108 SER A C 1
ATOM 838 O O . SER A 1 108 ? 13.454 1.260 -9.495 1.00 86.56 108 SER A O 1
ATOM 840 N N . ALA A 1 109 ? 12.998 -0.791 -10.329 1.00 87.69 109 ALA A N 1
ATOM 841 C CA . ALA A 1 109 ? 12.924 -1.502 -9.067 1.00 87.69 109 ALA A CA 1
ATOM 842 C C . ALA A 1 109 ? 13.689 -2.822 -9.196 1.00 87.69 109 ALA A C 1
ATOM 844 O O . ALA A 1 109 ? 13.606 -3.467 -10.246 1.00 87.69 109 ALA A O 1
ATOM 845 N N . ARG A 1 110 ? 14.434 -3.188 -8.151 1.00 89.12 110 ARG A N 1
ATOM 846 C CA . ARG A 1 110 ? 14.898 -4.566 -7.932 1.00 89.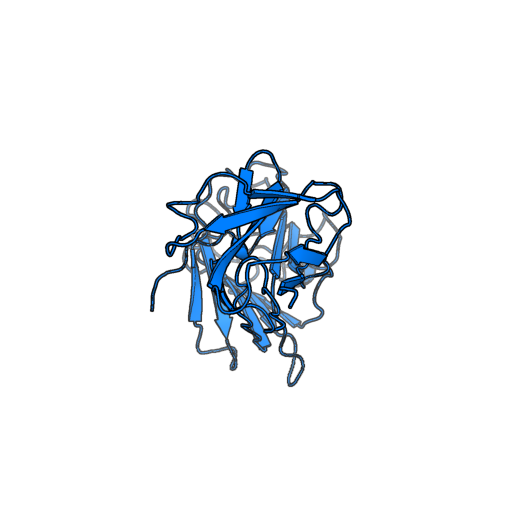12 110 ARG A CA 1
ATOM 847 C C . ARG A 1 110 ? 13.746 -5.437 -7.488 1.00 89.12 110 ARG A C 1
ATOM 849 O O . ARG A 1 110 ? 13.573 -6.510 -8.026 1.00 89.12 110 ARG A O 1
ATOM 856 N N . GLU A 1 111 ? 12.917 -4.916 -6.594 1.00 90.62 111 GLU A N 1
ATOM 857 C CA . GLU A 1 111 ? 11.695 -5.562 -6.141 1.00 90.62 111 GLU A CA 1
ATOM 858 C C . GLU A 1 111 ? 10.612 -4.504 -5.920 1.00 90.62 111 GLU A C 1
ATOM 860 O O . GLU A 1 111 ? 10.885 -3.389 -5.475 1.00 90.62 111 GLU A O 1
ATOM 865 N N . CYS A 1 112 ? 9.375 -4.827 -6.275 1.00 91.69 112 CYS A N 1
ATOM 866 C CA . CYS A 1 112 ? 8.218 -3.957 -6.121 1.00 91.69 112 CYS A CA 1
ATOM 867 C C . CYS A 1 112 ? 6.975 -4.802 -5.838 1.00 91.69 112 CYS A C 1
ATOM 869 O O . CYS A 1 112 ? 6.250 -5.171 -6.762 1.00 91.69 112 CYS A O 1
ATOM 871 N N . HIS A 1 113 ? 6.708 -5.120 -4.574 1.00 93.44 113 HIS A N 1
ATOM 872 C CA . HIS A 1 113 ? 5.615 -6.020 -4.209 1.00 93.44 113 HIS A CA 1
ATOM 873 C C . HIS A 1 113 ? 4.351 -5.253 -3.847 1.00 93.44 113 HIS A C 1
ATOM 875 O O . HIS A 1 113 ? 4.381 -4.355 -3.013 1.00 93.44 113 HIS A O 1
ATOM 881 N N . PHE A 1 114 ? 3.232 -5.660 -4.442 1.00 93.44 114 PHE A N 1
ATOM 882 C CA . PHE A 1 114 ? 1.894 -5.289 -3.986 1.00 93.44 114 PHE A CA 1
ATOM 883 C C . PHE A 1 114 ? 1.482 -6.290 -2.914 1.00 93.44 114 PHE A C 1
ATOM 885 O O . PHE A 1 114 ? 1.419 -7.487 -3.199 1.00 93.44 114 PHE A O 1
ATOM 892 N N . LEU A 1 115 ? 1.261 -5.810 -1.695 1.00 88.62 115 LEU A N 1
ATOM 893 C CA . LEU A 1 115 ? 1.020 -6.651 -0.530 1.00 88.62 115 LEU A CA 1
ATOM 894 C C . LEU A 1 115 ? -0.429 -6.514 -0.062 1.00 88.62 115 LEU A C 1
ATOM 896 O O . LEU A 1 115 ? -0.984 -5.410 -0.059 1.00 88.62 115 LEU A O 1
ATOM 900 N N . ASP A 1 116 ? -1.024 -7.631 0.344 1.00 82.94 116 ASP A N 1
ATOM 901 C CA . ASP A 1 116 ? -2.293 -7.633 1.067 1.00 82.94 116 ASP A CA 1
ATOM 902 C C . ASP A 1 116 ? -2.107 -7.228 2.539 1.00 82.94 116 ASP A C 1
ATOM 904 O O . ASP A 1 116 ? -1.008 -6.887 2.992 1.00 82.94 116 ASP A O 1
ATOM 908 N N . GLY A 1 117 ? -3.203 -7.265 3.298 1.00 72.12 117 GLY A N 1
ATOM 909 C CA . GLY A 1 117 ? -3.199 -6.878 4.703 1.00 72.12 117 GLY A CA 1
ATOM 910 C C . GLY A 1 117 ? -2.239 -7.709 5.543 1.00 72.12 117 GLY A C 1
ATOM 911 O O . GLY A 1 117 ? -1.627 -7.159 6.453 1.00 72.12 117 GLY A O 1
ATOM 912 N N . ASP A 1 118 ? -2.068 -8.991 5.212 1.00 68.69 118 ASP A N 1
ATOM 913 C CA . ASP A 1 118 ? -1.182 -9.932 5.902 1.00 68.69 118 ASP A CA 1
ATOM 914 C C . ASP A 1 118 ? 0.299 -9.739 5.506 1.00 68.69 118 ASP A C 1
ATOM 916 O O . ASP A 1 118 ? 1.175 -10.466 5.977 1.00 68.69 118 ASP A O 1
ATOM 920 N N . GLY A 1 119 ? 0.601 -8.757 4.647 1.00 74.19 119 GLY A N 1
ATOM 921 C CA . GLY A 1 119 ? 1.936 -8.536 4.097 1.00 74.19 119 GLY A CA 1
ATOM 922 C C . GLY A 1 119 ? 2.321 -9.578 3.047 1.00 74.19 119 GLY A C 1
ATOM 923 O O . GLY A 1 119 ? 3.502 -9.712 2.721 1.00 74.19 119 GLY A O 1
ATOM 924 N N . VAL A 1 120 ? 1.355 -10.337 2.524 1.00 83.31 120 VAL A N 1
ATOM 925 C CA . VAL A 1 120 ? 1.591 -11.376 1.524 1.00 83.31 120 VAL A CA 1
ATOM 926 C C . VAL A 1 120 ? 1.591 -10.753 0.135 1.00 83.31 120 VAL A C 1
ATOM 928 O O . VAL A 1 120 ? 0.716 -9.967 -0.227 1.00 83.31 120 VAL A O 1
ATOM 931 N N . LYS A 1 121 ? 2.589 -11.136 -0.667 1.00 92.00 121 LYS A N 1
ATOM 932 C CA . LYS A 1 121 ? 2.718 -10.728 -2.065 1.00 92.00 121 LYS A CA 1
ATOM 933 C C . LYS A 1 121 ? 1.519 -11.215 -2.881 1.00 92.00 121 LYS A C 1
ATOM 935 O O . LYS A 1 121 ? 1.290 -12.421 -2.997 1.00 92.00 121 LYS A O 1
ATOM 940 N N . LEU A 1 122 ? 0.774 -10.278 -3.460 1.00 95.56 122 LEU A N 1
ATOM 941 C CA . LEU A 1 122 ? -0.401 -10.576 -4.269 1.00 95.56 122 LEU A CA 1
ATOM 942 C C . LEU A 1 122 ? -0.002 -11.243 -5.597 1.00 95.56 122 LEU A C 1
ATOM 944 O O . LEU A 1 122 ? 0.896 -10.773 -6.293 1.00 95.56 122 LEU A O 1
ATOM 948 N N . PRO A 1 123 ? -0.664 -12.332 -6.011 1.00 96.31 123 PRO A N 1
ATOM 949 C CA . PRO A 1 123 ? -0.413 -12.918 -7.318 1.00 96.31 123 PRO A CA 1
ATOM 950 C C . PRO A 1 123 ? -1.034 -12.051 -8.420 1.00 96.31 123 PRO A C 1
ATOM 952 O O . PRO A 1 123 ? -2.145 -11.549 -8.280 1.00 96.31 123 PRO A O 1
ATOM 955 N N . GLY A 1 124 ? -0.352 -11.925 -9.558 1.00 96.44 124 GLY A N 1
ATOM 956 C CA . GLY A 1 124 ? -0.905 -11.210 -10.703 1.00 96.44 124 GLY A CA 1
ATOM 957 C C . GLY A 1 124 ? 0.029 -11.160 -11.903 1.00 96.44 124 GLY A C 1
ATOM 958 O O . GLY A 1 124 ? 1.170 -11.625 -11.865 1.00 96.44 124 GLY A O 1
ATOM 959 N N . THR A 1 125 ? -0.476 -10.600 -12.996 1.00 98.12 125 THR A N 1
ATOM 960 C CA . THR A 1 125 ? 0.298 -10.342 -14.210 1.00 98.12 125 THR A CA 1
ATOM 961 C C . THR A 1 125 ? 0.871 -8.938 -14.154 1.00 98.12 125 THR A C 1
ATOM 963 O O . THR A 1 125 ? 0.135 -7.970 -13.975 1.00 98.12 125 THR A O 1
ATOM 966 N N . LEU A 1 126 ? 2.185 -8.819 -14.333 1.00 98.00 126 LEU A N 1
ATOM 967 C CA . LEU A 1 126 ? 2.851 -7.528 -14.232 1.00 98.00 126 LEU A CA 1
ATOM 968 C C . LEU A 1 126 ? 3.006 -6.836 -15.575 1.00 98.00 126 LEU A C 1
ATOM 970 O O . LEU A 1 126 ? 3.322 -7.453 -16.594 1.00 98.00 126 LEU A O 1
ATOM 974 N N . SER A 1 127 ? 2.855 -5.520 -15.548 1.00 97.25 127 SER A N 1
ATOM 975 C CA . SER A 1 127 ? 3.100 -4.651 -16.689 1.00 97.25 127 SER A CA 1
ATOM 976 C C . SER A 1 127 ? 3.737 -3.340 -16.240 1.00 97.25 127 SER A C 1
ATOM 978 O O . SER A 1 127 ? 3.726 -2.985 -15.065 1.00 97.25 127 SER A O 1
ATOM 980 N N . ALA A 1 128 ? 4.341 -2.625 -17.180 1.00 94.62 128 ALA A N 1
ATOM 981 C CA . ALA A 1 128 ? 4.907 -1.310 -16.929 1.00 94.62 128 ALA A CA 1
ATOM 982 C C . ALA A 1 128 ? 4.799 -0.446 -18.180 1.00 94.62 128 ALA A C 1
ATOM 984 O O . ALA A 1 128 ? 4.579 -0.954 -19.284 1.00 94.62 128 ALA A O 1
ATOM 985 N N . SER A 1 129 ? 5.043 0.852 -18.019 1.00 92.56 129 SER A N 1
ATOM 986 C CA . SER A 1 129 ? 5.033 1.815 -19.125 1.00 92.56 129 SER A CA 1
ATOM 987 C C . SER A 1 129 ? 5.985 1.438 -20.261 1.00 92.56 129 SER A C 1
ATOM 989 O O . SER A 1 129 ? 5.712 1.707 -21.429 1.00 92.56 129 SER A O 1
ATOM 991 N N . SER A 1 130 ? 7.131 0.846 -19.922 1.00 92.00 130 SER A N 1
ATOM 992 C CA . SER A 1 130 ? 8.150 0.377 -20.856 1.00 92.00 130 SER A CA 1
ATOM 993 C C . SER A 1 130 ? 9.166 -0.518 -20.142 1.00 92.00 130 SER A C 1
ATOM 995 O O . SER A 1 130 ? 9.198 -0.592 -18.912 1.00 92.00 130 SER A O 1
ATOM 997 N N . ALA A 1 131 ? 10.033 -1.166 -20.919 1.00 91.44 131 ALA A N 1
ATOM 998 C CA . ALA A 1 131 ? 11.175 -1.913 -20.409 1.00 91.44 131 ALA A CA 1
ATOM 999 C C . ALA A 1 131 ? 12.435 -1.587 -21.220 1.00 91.44 131 ALA A C 1
ATOM 1001 O O . ALA A 1 131 ? 12.387 -1.436 -22.444 1.00 91.44 131 ALA A O 1
ATOM 1002 N N . ARG A 1 132 ? 13.578 -1.496 -20.541 1.00 89.25 132 ARG A N 1
ATOM 1003 C CA . ARG A 1 132 ? 14.896 -1.364 -21.160 1.00 89.25 132 ARG A CA 1
ATOM 1004 C C . ARG A 1 132 ? 15.533 -2.738 -21.308 1.00 89.25 132 ARG A C 1
ATOM 1006 O O . ARG A 1 132 ? 15.823 -3.401 -20.318 1.00 89.25 132 ARG A O 1
ATOM 1013 N N . PHE A 1 133 ? 15.827 -3.135 -22.545 1.00 90.44 133 PHE A N 1
ATOM 1014 C CA . PHE A 1 133 ? 16.415 -4.445 -22.845 1.00 90.44 133 PHE A CA 1
ATOM 1015 C C . PHE A 1 133 ? 15.607 -5.586 -22.201 1.00 90.44 133 PHE A C 1
ATOM 1017 O O . PHE A 1 133 ? 14.405 -5.680 -22.421 1.00 90.44 133 PHE A O 1
ATOM 1024 N N . SER A 1 134 ? 16.256 -6.442 -21.409 1.00 93.62 134 SER A N 1
ATOM 1025 C CA . SER A 1 134 ? 15.634 -7.545 -20.680 1.00 93.62 134 SER A CA 1
ATOM 1026 C C . SER A 1 134 ? 15.111 -7.162 -19.289 1.00 93.62 134 SER A C 1
ATOM 1028 O O . SER A 1 134 ? 14.695 -8.052 -18.558 1.00 93.62 134 SER A O 1
ATOM 1030 N N . ASN A 1 135 ? 15.151 -5.886 -18.890 1.00 92.19 135 ASN A N 1
ATOM 1031 C CA . ASN A 1 135 ? 14.717 -5.423 -17.564 1.00 92.19 135 ASN A CA 1
ATOM 1032 C C . ASN A 1 135 ? 13.195 -5.239 -17.532 1.00 92.19 135 ASN A C 1
ATOM 1034 O O . ASN A 1 135 ? 12.675 -4.123 -17.467 1.00 92.19 135 ASN A O 1
ATOM 1038 N N . VAL A 1 136 ? 12.494 -6.358 -17.695 1.00 95.75 136 VAL A N 1
ATOM 1039 C CA . VAL A 1 136 ? 11.035 -6.456 -17.794 1.00 95.75 136 VAL A CA 1
ATOM 1040 C C . VAL A 1 136 ? 10.367 -6.407 -16.414 1.00 95.75 136 VAL A C 1
ATOM 1042 O O . VAL A 1 136 ? 11.029 -6.697 -15.424 1.00 95.75 136 VAL A O 1
ATOM 1045 N N . PRO A 1 137 ? 9.063 -6.089 -16.320 1.00 96.31 137 PRO A N 1
ATOM 1046 C CA . PRO A 1 137 ? 8.371 -5.939 -15.035 1.00 96.31 137 PRO A CA 1
ATOM 1047 C C . PRO A 1 137 ? 8.451 -7.157 -14.108 1.00 96.31 137 PRO A C 1
ATOM 1049 O O . PRO A 1 137 ? 8.583 -6.997 -12.903 1.00 96.31 137 PRO A O 1
ATOM 1052 N N . SER A 1 138 ? 8.437 -8.375 -14.660 1.00 97.12 138 SER A N 1
ATOM 1053 C CA . SER A 1 138 ? 8.493 -9.608 -13.861 1.00 97.12 138 SER A CA 1
ATOM 1054 C C . SER A 1 138 ? 9.786 -9.780 -13.059 1.00 97.12 138 SER A C 1
ATOM 1056 O O . SER A 1 138 ? 9.790 -10.565 -12.125 1.00 97.12 138 SER A O 1
ATOM 1058 N N . ARG A 1 139 ? 10.859 -9.068 -13.432 1.00 96.19 139 ARG A N 1
ATOM 1059 C CA . ARG A 1 139 ? 12.157 -9.058 -12.737 1.00 96.19 139 ARG A CA 1
ATOM 1060 C C . ARG A 1 139 ? 12.204 -8.169 -11.497 1.00 96.19 139 ARG A C 1
ATOM 1062 O O . ARG A 1 139 ? 13.262 -8.027 -10.909 1.00 96.19 139 ARG A O 1
ATOM 1069 N N . ALA A 1 140 ? 11.115 -7.455 -11.223 1.00 93.69 140 ALA A N 1
ATOM 1070 C CA . ALA A 1 140 ? 10.937 -6.701 -9.990 1.00 93.69 140 ALA A CA 1
ATOM 1071 C C . ALA A 1 140 ? 9.901 -7.366 -9.074 1.00 93.69 140 ALA A C 1
ATOM 1073 O O . ALA A 1 140 ? 9.221 -6.688 -8.307 1.00 93.69 140 ALA A O 1
ATOM 1074 N N . TYR A 1 141 ? 9.673 -8.666 -9.255 1.00 96.38 141 TYR A N 1
ATOM 1075 C CA . TYR A 1 141 ? 8.643 -9.417 -8.536 1.00 96.38 141 TYR A CA 1
ATOM 1076 C C . TYR A 1 141 ? 8.989 -10.900 -8.390 1.00 96.38 141 TYR A C 1
ATOM 1078 O O . TYR A 1 141 ? 8.117 -11.713 -8.066 1.00 96.38 141 TYR A O 1
ATOM 1086 N N . ASP A 1 142 ? 10.229 -11.275 -8.686 1.00 96.19 142 ASP A N 1
ATOM 1087 C CA . ASP A 1 142 ? 10.729 -12.646 -8.714 1.00 96.19 142 ASP A CA 1
ATOM 1088 C C . ASP A 1 142 ? 11.536 -13.025 -7.467 1.00 96.19 142 ASP A C 1
ATOM 1090 O O . ASP A 1 142 ? 11.969 -14.173 -7.369 1.00 96.19 142 ASP A O 1
ATOM 1094 N N . ASP A 1 143 ? 11.639 -12.120 -6.488 1.00 94.19 143 ASP A N 1
ATOM 1095 C CA . ASP A 1 143 ? 12.389 -12.306 -5.241 1.00 94.19 143 ASP A CA 1
ATOM 1096 C C . ASP A 1 143 ? 13.893 -12.565 -5.495 1.00 94.19 143 ASP A C 1
ATOM 1098 O O . ASP A 1 143 ? 14.570 -13.225 -4.698 1.00 94.19 143 ASP A O 1
ATOM 1102 N N . ASP A 1 144 ? 14.417 -12.055 -6.616 1.00 93.69 144 ASP A N 1
ATOM 1103 C CA . ASP A 1 144 ? 15.828 -12.106 -6.996 1.00 93.69 144 ASP A CA 1
ATOM 1104 C C . ASP A 1 144 ? 16.407 -10.678 -7.073 1.00 93.69 144 ASP A C 1
ATOM 1106 O O . ASP A 1 144 ? 16.279 -9.992 -8.091 1.00 93.69 144 ASP A O 1
ATOM 1110 N N . PRO A 1 145 ? 17.158 -10.230 -6.047 1.00 86.19 145 PRO A N 1
ATOM 1111 C CA . PRO A 1 145 ? 17.706 -8.873 -6.008 1.00 86.19 145 PRO A CA 1
ATOM 1112 C C . PRO A 1 145 ? 18.798 -8.622 -7.067 1.00 86.19 145 PRO A C 1
ATOM 1114 O O . PRO A 1 145 ? 19.286 -7.494 -7.209 1.00 86.19 145 PRO A O 1
ATOM 1117 N N . ALA A 1 146 ? 19.233 -9.654 -7.803 1.00 89.44 146 ALA A N 1
ATOM 1118 C CA . ALA A 1 146 ? 20.155 -9.511 -8.925 1.00 89.44 146 ALA A CA 1
ATOM 1119 C C . ALA A 1 146 ? 19.455 -9.079 -10.224 1.00 89.44 146 ALA A C 1
ATOM 1121 O O . ALA A 1 146 ? 20.130 -8.678 -11.184 1.00 89.44 146 ALA A O 1
ATOM 1122 N N . THR A 1 147 ? 18.126 -9.154 -10.281 1.00 93.19 147 THR A N 1
ATOM 1123 C CA . THR A 1 147 ? 17.321 -8.731 -11.422 1.00 93.19 147 THR A CA 1
ATOM 1124 C C . THR A 1 147 ? 16.572 -7.434 -11.135 1.00 93.19 147 THR A C 1
ATOM 1126 O O . THR A 1 147 ? 16.430 -7.012 -9.997 1.00 93.19 147 THR A O 1
ATOM 1129 N N . ILE A 1 148 ? 16.216 -6.710 -12.203 1.00 91.31 148 ILE A N 1
ATOM 1130 C CA . ILE A 1 148 ? 15.493 -5.438 -12.097 1.00 91.31 148 ILE A CA 1
ATOM 1131 C C . ILE A 1 148 ? 14.463 -5.293 -13.210 1.00 91.31 148 ILE A C 1
ATOM 1133 O O . ILE A 1 148 ? 14.692 -5.724 -14.352 1.00 91.31 148 ILE A O 1
ATOM 1137 N N . TRP A 1 149 ? 13.400 -4.551 -12.919 1.00 92.75 149 TRP A N 1
ATOM 1138 C CA . TRP A 1 149 ? 12.682 -3.777 -13.925 1.00 92.75 149 TRP A CA 1
ATOM 1139 C C . TRP A 1 149 ? 13.360 -2.416 -14.124 1.00 92.75 149 TRP A C 1
ATOM 1141 O O . TRP A 1 149 ? 13.835 -1.791 -13.178 1.00 92.75 149 TRP A O 1
ATOM 1151 N N . GLN A 1 150 ? 13.390 -1.928 -15.365 1.00 89.94 150 GLN A N 1
ATOM 1152 C CA . GLN A 1 150 ? 13.856 -0.579 -15.679 1.00 89.94 150 GLN A CA 1
ATOM 1153 C C . GLN A 1 150 ? 13.113 -0.022 -16.896 1.00 89.94 150 GLN A C 1
ATOM 1155 O O . GLN A 1 150 ? 13.075 -0.666 -17.944 1.00 89.94 150 GLN A O 1
ATOM 1160 N N . ALA A 1 151 ? 12.596 1.201 -16.800 1.00 89.00 151 ALA A N 1
ATOM 1161 C CA . ALA A 1 151 ? 11.946 1.906 -17.901 1.00 89.00 151 ALA A CA 1
ATOM 1162 C C . ALA A 1 151 ? 12.915 2.211 -19.066 1.00 89.00 151 ALA A C 1
ATOM 1164 O O . ALA A 1 151 ? 14.116 2.419 -18.878 1.00 89.00 151 ALA A O 1
ATOM 1165 N N . GLY A 1 152 ? 12.393 2.253 -20.295 1.00 84.69 152 GLY A N 1
ATOM 1166 C CA . GLY A 1 152 ? 13.177 2.394 -21.530 1.00 84.69 152 GLY A CA 1
ATOM 1167 C C . GLY A 1 152 ? 13.831 3.770 -21.727 1.00 84.69 152 GLY A C 1
ATOM 1168 O O . GLY A 1 152 ? 15.005 3.852 -22.109 1.00 84.69 152 GLY A O 1
ATOM 1169 N N . THR A 1 153 ? 13.104 4.856 -21.456 1.00 73.62 153 THR A N 1
ATOM 1170 C CA . THR A 1 153 ? 13.539 6.245 -21.698 1.00 73.62 153 THR A CA 1
ATOM 1171 C C . THR A 1 153 ? 13.978 6.953 -20.411 1.00 73.62 153 THR A C 1
ATOM 1173 O O . THR A 1 153 ? 13.566 6.584 -19.314 1.00 73.62 153 THR A O 1
ATOM 1176 N N . GLY A 1 154 ? 14.882 7.932 -20.532 1.00 64.88 154 GLY A N 1
ATOM 1177 C CA . GLY A 1 154 ? 15.288 8.801 -19.420 1.00 64.88 154 GLY A CA 1
ATOM 1178 C C . GLY A 1 154 ? 14.339 9.994 -19.313 1.00 64.88 154 GLY A C 1
ATOM 1179 O O . GLY A 1 154 ? 13.975 10.546 -20.346 1.00 64.88 154 GLY A O 1
ATOM 1180 N N . ASP A 1 155 ? 13.986 10.363 -18.082 1.00 56.03 155 ASP A N 1
ATOM 1181 C CA . ASP A 1 155 ? 12.930 11.311 -17.683 1.00 56.03 155 ASP A CA 1
ATOM 1182 C C . ASP A 1 155 ? 11.507 10.708 -17.699 1.00 56.03 155 ASP A C 1
ATOM 1184 O O . ASP A 1 155 ? 10.929 10.416 -18.743 1.00 56.03 155 ASP A O 1
ATOM 1188 N N . ASN A 1 156 ? 10.976 10.425 -16.503 1.00 65.81 156 ASN A N 1
ATOM 1189 C CA . ASN A 1 156 ? 9.976 9.371 -16.265 1.00 65.81 156 ASN A CA 1
ATOM 1190 C C . ASN A 1 156 ? 8.790 9.816 -15.396 1.00 65.81 156 ASN A C 1
ATOM 1192 O O . ASN A 1 156 ? 8.164 8.987 -14.738 1.00 65.81 156 ASN A O 1
ATOM 1196 N N . GLN A 1 157 ? 8.413 11.098 -15.447 1.00 68.75 157 GLN A N 1
ATOM 1197 C CA . GLN A 1 157 ? 7.172 11.563 -14.801 1.00 68.75 157 GLN A CA 1
ATOM 1198 C C . GLN A 1 157 ? 5.911 10.801 -15.268 1.00 68.75 157 GLN A C 1
ATOM 1200 O O . GLN A 1 157 ? 4.887 10.874 -14.601 1.00 68.75 157 GLN A O 1
ATOM 1205 N N . GLY A 1 158 ? 5.979 10.053 -16.379 1.00 79.00 158 GLY A N 1
ATOM 1206 C CA . GLY A 1 158 ? 4.915 9.156 -16.853 1.00 79.00 158 GLY A CA 1
ATOM 1207 C C . GLY A 1 158 ? 5.247 7.660 -16.802 1.00 79.00 158 GLY A C 1
ATOM 1208 O O . GLY A 1 158 ? 4.537 6.867 -17.421 1.00 79.00 158 GLY A O 1
ATOM 1209 N N . ALA A 1 159 ? 6.340 7.253 -16.148 1.00 87.94 159 ALA A N 1
ATOM 1210 C CA . ALA A 1 159 ? 6.595 5.835 -15.931 1.00 87.94 159 ALA A CA 1
ATOM 1211 C C . ALA A 1 159 ? 5.642 5.275 -14.874 1.00 87.94 159 ALA A C 1
ATOM 1213 O O . ALA A 1 159 ? 5.305 5.955 -13.910 1.00 87.94 159 ALA A O 1
ATOM 1214 N N . TRP A 1 160 ? 5.237 4.025 -15.059 1.00 93.00 160 TRP A N 1
ATOM 1215 C CA . TRP A 1 160 ? 4.355 3.318 -14.142 1.00 93.00 160 TRP A CA 1
ATOM 1216 C C . TRP A 1 160 ? 4.716 1.837 -14.112 1.00 93.00 160 TRP A C 1
ATOM 1218 O O . TRP A 1 160 ? 5.260 1.311 -15.089 1.00 93.00 160 TRP A O 1
ATOM 1228 N N . PHE A 1 161 ? 4.387 1.184 -13.003 1.00 94.06 161 PHE A N 1
ATOM 1229 C CA . PHE A 1 161 ? 4.518 -0.255 -12.790 1.00 94.06 161 PHE A CA 1
ATOM 1230 C C . PHE A 1 161 ? 3.223 -0.767 -12.163 1.00 94.06 161 PHE A C 1
ATOM 1232 O O . PHE A 1 161 ? 2.750 -0.187 -11.185 1.00 94.06 161 PHE A O 1
ATOM 1239 N N . ALA A 1 162 ? 2.628 -1.801 -12.751 1.00 97.31 162 ALA A N 1
ATOM 1240 C CA . ALA A 1 162 ? 1.274 -2.238 -12.442 1.00 97.31 162 ALA A CA 1
ATOM 1241 C C . ALA A 1 162 ? 1.156 -3.755 -12.295 1.00 97.31 162 ALA A C 1
ATOM 1243 O O . ALA A 1 162 ? 1.870 -4.519 -12.951 1.00 97.31 162 ALA A O 1
ATOM 1244 N N . ILE A 1 163 ? 0.171 -4.161 -11.500 1.00 98.38 163 ILE A N 1
ATOM 1245 C CA . ILE A 1 163 ? -0.308 -5.532 -11.363 1.00 98.38 163 ILE A CA 1
ATOM 1246 C C . ILE A 1 163 ? -1.759 -5.622 -11.854 1.00 98.38 163 ILE A C 1
ATOM 1248 O O . ILE A 1 163 ? -2.592 -4.783 -11.515 1.00 98.38 163 ILE A O 1
ATOM 1252 N N . ASP A 1 164 ? -2.043 -6.636 -12.670 1.00 98.44 164 ASP A N 1
ATOM 1253 C CA . ASP A 1 164 ? -3.389 -7.138 -12.962 1.00 98.44 164 ASP A CA 1
ATOM 1254 C C . ASP A 1 164 ? -3.606 -8.415 -12.146 1.00 98.44 164 ASP A C 1
ATOM 1256 O O . ASP A 1 164 ? -2.954 -9.433 -12.401 1.00 98.44 164 ASP A O 1
ATOM 1260 N N . LEU A 1 165 ? -4.511 -8.374 -11.172 1.00 97.44 165 LEU A N 1
ATOM 1261 C CA . LEU A 1 165 ? -4.834 -9.520 -10.315 1.00 97.44 165 LEU A CA 1
ATOM 1262 C C . LEU A 1 165 ? -5.650 -10.599 -11.054 1.00 97.44 165 LEU A C 1
ATOM 1264 O O . LEU A 1 165 ? -5.726 -11.751 -10.621 1.00 97.44 165 LEU A O 1
ATOM 1268 N N . GLY A 1 166 ? -6.203 -10.262 -12.218 1.00 94.62 166 GLY A N 1
ATOM 1269 C CA . GLY A 1 166 ? -7.046 -11.127 -13.029 1.00 94.62 166 GLY A CA 1
ATOM 1270 C C . GLY A 1 166 ? -8.535 -10.961 -12.729 1.00 94.62 166 GLY A C 1
ATOM 1271 O O . GLY A 1 166 ? -8.943 -10.447 -11.693 1.00 94.62 166 GLY A O 1
ATOM 1272 N N . ASP A 1 167 ? -9.357 -11.396 -13.682 1.00 92.56 167 ASP A N 1
ATOM 1273 C CA . ASP A 1 167 ? -10.812 -11.264 -13.605 1.00 92.56 167 ASP A CA 1
ATOM 1274 C C . ASP A 1 167 ? -11.389 -12.036 -12.407 1.00 92.56 167 ASP A C 1
ATOM 1276 O O . ASP A 1 167 ? -11.152 -13.239 -12.270 1.00 92.56 167 ASP A O 1
ATOM 1280 N N . GLY A 1 168 ? -12.135 -11.343 -11.543 1.00 87.38 168 GLY A N 1
ATOM 1281 C CA . GLY A 1 168 ? -12.728 -11.915 -10.330 1.00 87.38 168 GLY A CA 1
ATOM 1282 C C . GLY A 1 168 ? -11.768 -12.093 -9.147 1.00 87.38 168 GLY A C 1
ATOM 1283 O O . GLY A 1 168 ? -12.174 -12.666 -8.138 1.00 87.38 168 GLY A O 1
ATOM 1284 N N . ASN A 1 169 ? -10.529 -11.604 -9.252 1.00 90.00 169 ASN A N 1
ATOM 1285 C CA . ASN A 1 169 ? -9.528 -11.633 -8.178 1.00 90.00 169 ASN A CA 1
ATOM 1286 C C . ASN A 1 169 ? -9.266 -10.239 -7.594 1.00 90.00 169 ASN A C 1
ATOM 1288 O O . ASN A 1 169 ? -8.175 -9.974 -7.088 1.00 90.00 169 ASN A O 1
ATOM 1292 N N . ASP A 1 170 ? -10.239 -9.339 -7.704 1.00 89.94 170 ASP A N 1
ATOM 1293 C CA . ASP A 1 170 ? -10.134 -7.983 -7.185 1.00 89.94 170 ASP A CA 1
ATOM 1294 C C . ASP A 1 170 ? -9.725 -8.048 -5.708 1.00 89.94 170 ASP A C 1
ATOM 1296 O O . ASP A 1 170 ? -10.336 -8.757 -4.901 1.00 89.94 170 ASP A O 1
ATOM 1300 N N . ALA A 1 171 ? -8.665 -7.326 -5.355 1.00 85.62 171 ALA A N 1
ATOM 1301 C CA . ALA A 1 171 ? -8.122 -7.334 -4.006 1.00 85.62 171 ALA A CA 1
ATOM 1302 C C . ALA A 1 171 ? -7.772 -5.922 -3.553 1.00 85.62 171 ALA A C 1
ATOM 1304 O O . ALA A 1 171 ? -7.629 -4.988 -4.349 1.00 85.62 171 ALA A O 1
ATOM 1305 N N . ARG A 1 172 ? -7.638 -5.784 -2.237 1.00 86.31 172 ARG A N 1
ATOM 1306 C CA . ARG A 1 172 ? -7.075 -4.597 -1.607 1.00 86.31 172 ARG A CA 1
ATOM 1307 C C . ARG A 1 172 ? -5.553 -4.686 -1.646 1.00 86.31 172 ARG A C 1
ATOM 1309 O O . ARG A 1 172 ? -4.999 -5.750 -1.377 1.00 86.31 172 ARG A O 1
ATOM 1316 N N . VAL A 1 173 ? -4.901 -3.563 -1.938 1.00 86.00 173 VAL A N 1
ATOM 1317 C CA . VAL A 1 173 ? -3.463 -3.379 -1.708 1.00 86.00 173 VAL A CA 1
ATOM 1318 C C . VAL A 1 173 ? -3.282 -2.530 -0.461 1.00 86.00 173 VAL A C 1
ATOM 1320 O O . VAL A 1 173 ? -3.772 -1.402 -0.392 1.00 86.00 173 VAL A O 1
ATOM 1323 N N . ASP A 1 174 ? -2.565 -3.077 0.510 1.00 78.00 174 ASP A N 1
ATOM 1324 C CA . ASP A 1 174 ? -2.327 -2.456 1.813 1.00 78.00 174 ASP A CA 1
ATOM 1325 C C . ASP A 1 174 ? -0.946 -1.856 1.961 1.00 78.00 174 ASP A C 1
ATOM 1327 O O . ASP A 1 174 ? -0.758 -0.867 2.669 1.00 78.00 174 ASP A O 1
ATOM 1331 N N . ALA A 1 175 ? 0.025 -2.439 1.274 1.00 80.62 175 ALA A N 1
ATOM 1332 C CA . ALA A 1 175 ? 1.384 -1.956 1.299 1.00 80.62 175 ALA A CA 1
ATOM 1333 C C . ALA A 1 175 ? 2.069 -2.191 -0.043 1.00 80.62 175 ALA A C 1
ATOM 1335 O O . ALA A 1 175 ? 1.731 -3.107 -0.796 1.00 80.62 175 ALA A O 1
ATOM 1336 N N . ILE A 1 176 ? 3.061 -1.349 -0.314 1.00 87.00 176 ILE A N 1
ATOM 1337 C CA . ILE A 1 176 ? 4.010 -1.527 -1.403 1.00 87.00 176 ILE A CA 1
ATOM 1338 C C . ILE A 1 176 ? 5.390 -1.729 -0.787 1.00 87.00 176 ILE A C 1
ATOM 1340 O O . ILE A 1 176 ? 5.927 -0.802 -0.182 1.00 87.00 176 ILE A O 1
ATOM 1344 N N . TYR A 1 177 ? 5.978 -2.912 -0.943 1.00 86.00 177 TYR A N 1
ATOM 1345 C CA . TYR A 1 177 ? 7.418 -3.078 -0.726 1.00 86.00 177 TYR A CA 1
ATOM 1346 C C . TYR A 1 177 ? 8.154 -2.615 -1.978 1.00 86.00 177 TYR A C 1
ATOM 1348 O O . TYR A 1 177 ? 7.753 -2.964 -3.087 1.00 86.00 177 TYR A O 1
ATOM 1356 N N . TYR A 1 178 ? 9.201 -1.815 -1.813 1.00 85.12 178 TYR A N 1
ATOM 1357 C CA . TYR A 1 178 ? 9.960 -1.251 -2.918 1.00 85.12 178 TYR A CA 1
ATOM 1358 C C . TYR A 1 178 ? 11.460 -1.271 -2.607 1.00 85.12 178 TYR A C 1
ATOM 1360 O O . TYR A 1 178 ? 11.897 -0.723 -1.593 1.00 85.12 178 TYR A O 1
ATOM 1368 N N . ASP A 1 179 ? 12.241 -1.873 -3.502 1.00 83.56 179 ASP A N 1
ATOM 1369 C CA . ASP A 1 179 ? 13.707 -1.886 -3.482 1.00 83.56 179 ASP A CA 1
ATOM 1370 C C . ASP A 1 179 ? 14.250 -1.159 -4.722 1.00 83.56 179 ASP A C 1
ATOM 1372 O O . ASP A 1 179 ? 14.004 -1.548 -5.874 1.00 83.56 179 ASP A O 1
ATOM 1376 N N . ALA A 1 180 ? 14.978 -0.068 -4.487 1.00 76.00 180 ALA A N 1
ATOM 1377 C CA . ALA A 1 180 ? 15.526 0.785 -5.532 1.00 76.00 180 ALA A CA 1
ATOM 1378 C C . ALA A 1 180 ? 16.898 0.292 -6.034 1.00 76.00 180 ALA A C 1
ATOM 1380 O O . ALA A 1 180 ? 17.785 -0.085 -5.275 1.00 76.00 180 ALA A O 1
ATOM 1381 N N . TYR A 1 181 ? 17.127 0.379 -7.349 1.00 73.88 181 TYR A N 1
ATOM 1382 C CA . TYR A 1 181 ? 18.435 0.094 -7.955 1.00 73.88 181 TYR A CA 1
ATOM 1383 C C . TYR A 1 181 ? 19.339 1.346 -7.979 1.00 73.88 181 TYR A C 1
ATOM 1385 O O . TYR A 1 181 ? 18.858 2.441 -8.262 1.00 73.88 181 TYR A O 1
ATOM 1393 N N . ASP A 1 182 ? 20.652 1.197 -7.754 1.00 63.00 182 ASP A N 1
ATOM 1394 C CA . ASP A 1 182 ? 21.591 2.316 -7.504 1.00 63.00 182 ASP A CA 1
ATOM 1395 C C . ASP A 1 182 ? 22.302 2.906 -8.751 1.00 63.00 182 ASP A C 1
ATOM 1397 O O . ASP A 1 182 ? 22.614 4.091 -8.805 1.00 63.00 182 ASP A O 1
ATOM 1401 N N . LEU A 1 183 ? 22.565 2.140 -9.816 1.00 51.94 183 LEU A N 1
ATOM 1402 C CA . LEU A 1 183 ? 23.675 2.533 -10.708 1.00 51.94 183 LEU A CA 1
ATOM 1403 C C . LEU A 1 183 ? 23.399 3.644 -11.753 1.00 51.94 183 LEU A C 1
ATOM 1405 O O . LEU A 1 183 ? 24.362 4.113 -12.356 1.00 51.94 183 LEU A O 1
ATOM 1409 N N . ASP A 1 184 ? 22.148 4.076 -11.987 1.00 54.09 184 ASP A N 1
ATOM 1410 C CA . ASP A 1 184 ? 21.801 5.217 -12.884 1.00 54.09 184 ASP A CA 1
ATOM 1411 C C . ASP A 1 184 ? 20.302 5.628 -12.782 1.00 54.09 184 ASP A C 1
ATOM 1413 O O . ASP A 1 184 ? 19.661 6.056 -13.753 1.00 54.09 184 ASP A O 1
ATOM 1417 N N . SER A 1 185 ? 19.684 5.359 -11.630 1.00 54.28 185 SER A N 1
ATOM 1418 C CA . SER A 1 185 ? 18.229 5.198 -11.469 1.00 54.28 185 SER A CA 1
ATOM 1419 C C . SER A 1 185 ? 17.623 6.170 -10.456 1.00 54.28 185 SER A C 1
ATOM 1421 O O . SER A 1 185 ? 18.323 6.735 -9.619 1.00 54.28 185 SER A O 1
ATOM 1423 N N . MET A 1 186 ? 16.320 6.435 -10.614 1.00 58.50 186 MET A N 1
ATOM 1424 C CA . MET A 1 186 ? 15.579 7.482 -9.893 1.00 58.50 186 MET A CA 1
ATOM 1425 C C . MET A 1 186 ? 15.700 7.336 -8.370 1.00 58.50 186 MET A C 1
ATOM 1427 O O . MET A 1 186 ? 15.381 6.286 -7.822 1.00 58.50 186 MET A O 1
ATOM 1431 N N . LYS A 1 187 ? 16.124 8.424 -7.714 1.00 52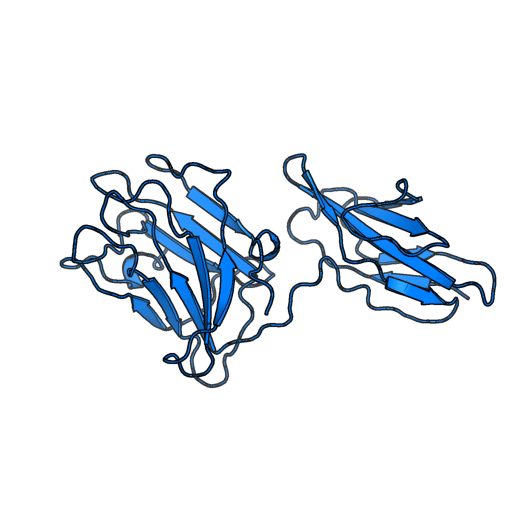.69 187 LYS A N 1
ATOM 1432 C CA . LYS A 1 187 ? 16.441 8.498 -6.276 1.00 52.69 187 LYS A CA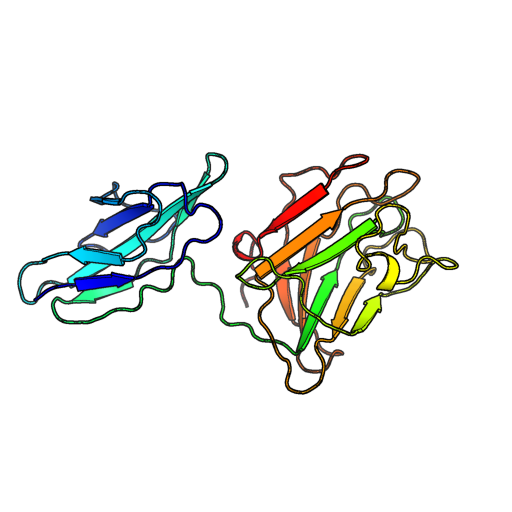 1
ATOM 1433 C C . LYS A 1 187 ? 15.251 8.809 -5.367 1.00 52.69 187 LYS A C 1
ATOM 1435 O O . LYS A 1 187 ? 15.393 8.784 -4.153 1.00 52.69 187 LYS A O 1
ATOM 1440 N N . ASP A 1 188 ? 14.077 9.088 -5.932 1.00 56.12 188 ASP A N 1
ATOM 1441 C CA . ASP A 1 188 ? 12.903 9.424 -5.116 1.00 56.12 188 ASP A CA 1
ATOM 1442 C C . ASP A 1 188 ? 11.684 8.544 -5.438 1.00 56.12 188 ASP A C 1
ATOM 1444 O O . ASP A 1 188 ? 10.548 8.940 -5.212 1.00 56.12 188 ASP A O 1
ATOM 1448 N N . GLY A 1 189 ? 11.901 7.326 -5.954 1.00 71.31 189 GLY A N 1
ATOM 1449 C CA . GLY A 1 189 ? 10.837 6.326 -6.116 1.00 71.31 189 GLY A CA 1
ATOM 1450 C C . GLY A 1 189 ? 9.632 6.833 -6.924 1.00 71.31 189 GLY A C 1
ATOM 1451 O O . GLY A 1 189 ? 9.799 7.483 -7.960 1.00 71.31 189 GLY A O 1
ATOM 1452 N N . PHE A 1 190 ? 8.423 6.522 -6.450 1.00 81.00 190 PHE A N 1
ATOM 1453 C CA . PHE A 1 190 ? 7.129 6.900 -7.032 1.00 81.00 190 PHE A CA 1
ATOM 1454 C C . PHE A 1 190 ? 6.342 7.824 -6.093 1.00 81.00 190 PHE A C 1
ATOM 1456 O O . PHE A 1 190 ? 6.499 7.749 -4.875 1.00 81.00 190 PHE A O 1
ATOM 1463 N N . THR A 1 191 ? 5.507 8.705 -6.651 1.00 80.06 191 THR A N 1
ATOM 1464 C CA . THR A 1 191 ? 4.761 9.720 -5.875 1.00 80.06 191 THR A CA 1
ATOM 1465 C C . THR A 1 191 ? 3.259 9.474 -5.825 1.00 80.06 191 THR A C 1
ATOM 1467 O O . THR A 1 191 ? 2.556 10.212 -5.140 1.00 80.06 191 THR A O 1
ATOM 1470 N N . GLU A 1 192 ? 2.743 8.460 -6.518 1.00 86.81 192 GLU A N 1
ATOM 1471 C CA . GLU A 1 192 ? 1.306 8.198 -6.585 1.00 86.81 192 GLU A CA 1
ATOM 1472 C C . GLU A 1 192 ? 1.003 6.700 -6.624 1.00 86.81 192 GLU A C 1
ATOM 1474 O O . GLU A 1 192 ? 1.709 5.931 -7.283 1.00 86.81 192 GLU A O 1
ATOM 1479 N N . LEU A 1 193 ? -0.068 6.308 -5.931 1.00 88.38 193 LEU A N 1
ATOM 1480 C CA . LEU A 1 193 ? -0.686 4.989 -6.037 1.00 88.38 193 LEU A CA 1
ATOM 1481 C C . LEU A 1 193 ? -2.070 5.148 -6.666 1.00 88.38 193 LEU A C 1
ATOM 1483 O O . LEU A 1 193 ? -2.875 5.972 -6.227 1.00 88.38 193 LEU A O 1
ATOM 1487 N N . GLU A 1 194 ? -2.344 4.352 -7.689 1.00 92.12 194 GLU A N 1
ATOM 1488 C CA . GLU A 1 194 ? -3.600 4.372 -8.431 1.00 92.12 194 GLU A CA 1
ATOM 1489 C C . GLU A 1 194 ? -4.202 2.968 -8.508 1.00 92.12 194 GLU A C 1
ATOM 1491 O O . GLU A 1 194 ? -3.487 1.961 -8.491 1.00 92.12 194 GLU A O 1
ATOM 1496 N N . TYR A 1 195 ? -5.522 2.918 -8.651 1.00 93.44 195 TYR A N 1
ATOM 1497 C CA . TYR A 1 195 ? -6.283 1.690 -8.858 1.00 93.44 195 TYR A CA 1
ATOM 1498 C C . TYR A 1 195 ? -7.232 1.828 -10.052 1.00 93.44 195 TYR A C 1
ATOM 1500 O O . TYR A 1 195 ? -7.530 2.938 -10.509 1.00 93.44 195 TYR A O 1
ATOM 1508 N N . SER A 1 196 ? -7.669 0.696 -10.594 1.00 93.62 196 SER A N 1
ATOM 1509 C CA . SER A 1 196 ? -8.569 0.629 -11.744 1.00 93.62 196 SER A CA 1
ATOM 1510 C C . SER A 1 196 ? -9.331 -0.699 -11.779 1.00 93.62 196 SER A C 1
ATOM 1512 O O . SER A 1 196 ? -8.803 -1.737 -11.377 1.00 93.62 196 SER A O 1
ATOM 1514 N N . ASP A 1 197 ? -10.550 -0.668 -12.318 1.00 90.50 197 ASP A N 1
ATOM 1515 C CA . ASP A 1 197 ? -11.364 -1.863 -12.582 1.00 90.50 197 ASP A CA 1
ATOM 1516 C C . ASP A 1 197 ? -11.177 -2.395 -14.017 1.00 90.50 197 ASP A C 1
ATOM 1518 O O . ASP A 1 197 ? -11.400 -3.574 -14.287 1.00 90.50 197 ASP A O 1
ATOM 1522 N N . ASP A 1 198 ? -10.750 -1.542 -14.957 1.00 89.44 198 ASP A N 1
ATOM 1523 C CA . ASP A 1 198 ? -10.687 -1.835 -16.400 1.00 89.44 198 ASP A CA 1
ATOM 1524 C C . ASP A 1 198 ? -9.258 -1.798 -16.985 1.00 89.44 198 ASP A C 1
ATOM 1526 O O . ASP A 1 198 ? -9.056 -2.058 -18.175 1.00 89.44 198 ASP A O 1
ATOM 1530 N N . GLY A 1 199 ? -8.262 -1.441 -16.170 1.00 92.56 199 GLY A N 1
ATOM 1531 C CA . GLY A 1 199 ? -6.854 -1.311 -16.550 1.00 92.56 199 GLY A CA 1
ATOM 1532 C C . GLY A 1 199 ? -6.552 -0.110 -17.456 1.00 92.56 199 GLY A C 1
ATOM 1533 O O . GLY A 1 199 ? -5.411 0.071 -17.886 1.00 92.56 199 GLY A O 1
ATOM 1534 N N . SER A 1 200 ? -7.546 0.730 -17.753 1.00 92.31 200 SER A N 1
ATOM 1535 C CA . SER A 1 200 ? -7.464 1.837 -18.716 1.00 92.31 200 SER A CA 1
ATOM 1536 C C . SER A 1 200 ? -7.809 3.185 -18.081 1.00 92.31 200 SER A C 1
ATOM 1538 O O . SER A 1 200 ? -7.132 4.184 -18.333 1.00 92.31 200 SER A O 1
ATOM 1540 N N . THR A 1 201 ? -8.826 3.205 -17.228 1.00 92.38 201 THR A N 1
ATOM 1541 C CA . THR A 1 201 ? -9.306 4.343 -16.453 1.00 92.38 201 THR A CA 1
ATOM 1542 C C .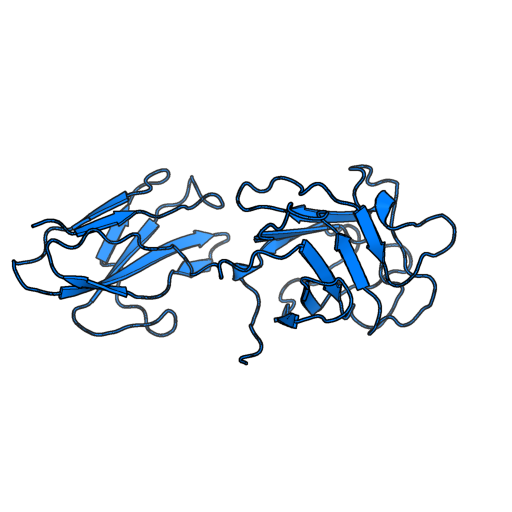 THR A 1 201 ? -8.780 4.212 -15.032 1.00 92.38 201 THR A C 1
ATOM 1544 O O . THR A 1 201 ? -9.142 3.281 -14.318 1.00 92.38 201 THR A O 1
ATOM 1547 N N . TRP A 1 202 ? -7.916 5.135 -14.617 1.00 91.94 202 TRP A N 1
ATOM 1548 C CA . TRP A 1 202 ? -7.208 5.052 -13.339 1.00 91.94 202 TRP A CA 1
ATOM 1549 C C . TRP A 1 202 ? -7.680 6.135 -12.379 1.00 91.94 202 TRP A C 1
ATOM 1551 O O . TRP A 1 202 ? -7.863 7.288 -12.777 1.00 91.94 202 TRP A O 1
ATOM 1561 N N . VAL A 1 203 ? -7.856 5.755 -11.116 1.00 89.00 203 VAL A N 1
ATOM 1562 C CA . VAL A 1 203 ? -8.206 6.656 -10.020 1.00 89.00 203 VAL A CA 1
ATOM 1563 C C . VAL A 1 203 ? -7.016 6.761 -9.077 1.00 89.00 203 VAL A C 1
ATOM 1565 O O . VAL A 1 203 ? -6.479 5.750 -8.626 1.00 89.00 203 VAL A O 1
ATOM 1568 N N . SER A 1 204 ? -6.612 7.994 -8.771 1.00 86.56 204 SER A N 1
ATOM 1569 C CA . SER A 1 204 ? -5.588 8.265 -7.762 1.00 86.56 204 SER A CA 1
ATOM 1570 C C . SER A 1 204 ? -6.131 7.955 -6.375 1.00 86.56 204 SER A C 1
ATOM 1572 O O . SER A 1 204 ? -7.150 8.511 -5.963 1.00 86.56 204 SER A O 1
ATOM 1574 N N . LEU A 1 205 ? -5.458 7.059 -5.651 1.00 81.56 205 LEU A N 1
ATOM 1575 C CA . LEU A 1 205 ? -5.755 6.806 -4.244 1.00 81.56 205 LEU A CA 1
ATOM 1576 C C . LEU A 1 205 ? -5.165 7.906 -3.355 1.00 81.56 205 LEU A C 1
ATOM 1578 O O . LEU A 1 205 ? -5.747 8.264 -2.331 1.00 81.56 205 LEU A O 1
ATOM 1582 N N . GLY A 1 206 ? -4.011 8.442 -3.743 1.00 77.06 206 GLY A N 1
ATOM 1583 C CA . GLY A 1 206 ? -3.306 9.472 -2.999 1.00 77.06 206 GLY A CA 1
ATOM 1584 C C . GLY A 1 206 ? -1.864 9.635 -3.453 1.00 77.06 206 GLY A C 1
ATOM 1585 O O . GLY A 1 206 ? -1.339 8.852 -4.249 1.00 77.06 206 GLY A O 1
ATOM 1586 N N . THR A 1 207 ? -1.224 10.667 -2.916 1.00 73.75 207 THR A N 1
ATOM 1587 C CA . THR A 1 207 ? 0.185 10.954 -3.140 1.00 73.75 207 THR A CA 1
ATOM 1588 C C . THR A 1 207 ? 1.042 10.455 -1.986 1.00 73.75 207 THR A C 1
ATOM 1590 O O . THR A 1 207 ? 0.659 10.464 -0.812 1.00 73.75 207 THR A O 1
ATOM 1593 N N . ILE A 1 208 ? 2.243 10.025 -2.347 1.00 69.00 208 ILE A N 1
ATOM 1594 C CA . ILE A 1 208 ? 3.307 9.664 -1.422 1.00 69.00 208 ILE A CA 1
ATOM 1595 C C . ILE A 1 208 ? 4.184 10.891 -1.277 1.00 69.00 208 ILE A C 1
ATOM 1597 O O . ILE A 1 208 ? 4.933 11.251 -2.184 1.00 69.00 208 ILE A O 1
ATOM 1601 N N . SER A 1 209 ? 4.080 11.550 -0.129 1.00 56.25 209 SER A N 1
ATOM 1602 C CA . SER A 1 209 ? 5.060 12.543 0.284 1.00 56.25 209 SER A CA 1
ATOM 1603 C C . SER A 1 209 ? 6.248 11.818 0.904 1.00 56.25 209 SER A C 1
ATOM 1605 O O . SER A 1 209 ? 6.141 11.257 1.997 1.00 56.25 209 SER A O 1
ATOM 1607 N N . HIS A 1 210 ? 7.382 11.816 0.211 1.00 53.22 210 HIS A N 1
ATOM 1608 C CA . HIS A 1 210 ? 8.613 11.218 0.714 1.00 53.22 210 HIS A CA 1
ATOM 1609 C C . HIS A 1 210 ? 9.154 12.027 1.901 1.00 53.22 210 HIS A C 1
ATOM 1611 O O . HIS A 1 210 ? 9.770 13.073 1.724 1.00 53.22 210 HIS A O 1
ATOM 1617 N N . SER A 1 211 ? 8.961 11.545 3.130 1.00 43.19 211 SER A N 1
ATOM 1618 C CA . SER A 1 211 ? 9.886 11.865 4.231 1.00 43.19 211 SER A CA 1
ATOM 1619 C C . SER A 1 211 ? 11.163 11.011 4.158 1.00 43.19 211 SER A C 1
ATOM 1621 O O . SER A 1 211 ? 12.141 11.302 4.844 1.00 43.19 211 SER A O 1
ATOM 1623 N N . TYR A 1 212 ? 11.154 9.979 3.304 1.00 44.19 212 TYR A N 1
ATOM 1624 C CA . TYR A 1 212 ? 12.223 9.012 3.084 1.00 44.19 212 TYR A CA 1
ATOM 1625 C C . TYR A 1 212 ? 12.906 9.258 1.732 1.00 44.19 212 TYR A C 1
ATOM 1627 O O . TYR A 1 212 ? 12.268 9.158 0.687 1.00 44.19 212 TYR A O 1
ATOM 1635 N N . VAL A 1 213 ? 14.197 9.594 1.745 1.00 51.84 213 VAL A N 1
ATOM 1636 C CA . VAL A 1 213 ? 15.012 9.695 0.524 1.00 51.84 213 VAL A CA 1
ATOM 1637 C C . VAL A 1 213 ? 15.453 8.286 0.142 1.00 51.84 213 VAL A C 1
ATOM 1639 O O . VAL A 1 213 ? 16.185 7.657 0.907 1.00 51.84 213 VAL A O 1
ATOM 1642 N N . TRP A 1 214 ? 15.026 7.798 -1.023 1.00 52.91 214 TRP A N 1
ATOM 1643 C CA . TRP A 1 214 ? 15.413 6.483 -1.534 1.00 52.91 214 TRP A CA 1
ATOM 1644 C C . TRP A 1 214 ? 16.864 6.539 -2.035 1.00 52.91 214 TRP A C 1
ATOM 1646 O O . TRP A 1 214 ? 17.174 6.894 -3.171 1.00 52.91 214 TRP A O 1
ATOM 1656 N N . GLY A 1 215 ? 17.799 6.270 -1.130 1.00 50.53 215 GLY A N 1
ATOM 1657 C CA . GLY A 1 215 ? 19.216 6.183 -1.447 1.00 50.53 215 GLY A CA 1
ATOM 1658 C C . GLY A 1 215 ? 19.602 4.927 -2.252 1.00 50.53 215 GLY A C 1
ATOM 1659 O O . GLY A 1 215 ? 18.792 4.018 -2.440 1.00 50.53 215 GLY A O 1
ATOM 1660 N N . PRO A 1 216 ? 20.874 4.860 -2.682 1.00 53.12 216 PRO A N 1
ATOM 1661 C CA . PRO A 1 216 ? 21.535 3.620 -3.098 1.00 53.12 216 PRO A CA 1
ATOM 1662 C C . PRO A 1 216 ? 21.205 2.459 -2.156 1.00 53.12 216 PRO A C 1
ATOM 1664 O O . PRO A 1 216 ? 21.372 2.626 -0.948 1.00 53.12 216 PRO A O 1
ATOM 1667 N N . ASP A 1 217 ? 20.761 1.315 -2.685 1.00 56.06 217 ASP A N 1
ATOM 1668 C CA . ASP A 1 217 ? 20.485 0.103 -1.893 1.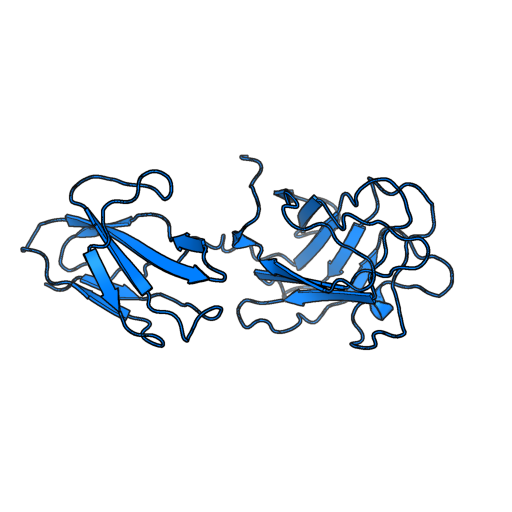00 56.06 217 ASP A CA 1
ATOM 1669 C C . ASP A 1 217 ? 19.526 0.339 -0.705 1.00 56.06 217 ASP A C 1
ATOM 1671 O O . ASP A 1 217 ? 19.663 -0.278 0.354 1.00 56.06 217 ASP A O 1
ATOM 1675 N N . THR A 1 218 ? 18.573 1.266 -0.857 1.00 57.91 218 THR A N 1
ATOM 1676 C CA . THR A 1 218 ? 17.504 1.447 0.129 1.00 57.91 218 THR A CA 1
ATOM 1677 C C . THR A 1 218 ? 16.280 0.636 -0.262 1.00 57.91 218 THR A C 1
ATOM 1679 O O . THR A 1 218 ? 15.676 0.838 -1.317 1.00 57.91 218 THR A O 1
ATOM 1682 N N . GLU A 1 219 ? 15.910 -0.265 0.638 1.00 64.25 219 GLU A N 1
ATOM 1683 C CA . GLU A 1 219 ? 14.635 -0.961 0.628 1.00 64.25 219 GLU A CA 1
ATOM 1684 C C . GLU A 1 219 ? 13.694 -0.339 1.658 1.00 64.25 219 GLU A C 1
ATOM 1686 O O . GLU A 1 219 ? 14.112 0.219 2.680 1.00 64.25 219 GLU A O 1
ATOM 1691 N N . GLY A 1 220 ? 12.398 -0.441 1.399 1.00 61.72 220 GLY A N 1
ATOM 1692 C CA . GLY A 1 220 ? 11.396 0.075 2.309 1.00 61.72 220 GLY A CA 1
ATOM 1693 C C . GLY A 1 220 ? 9.997 -0.346 1.909 1.00 61.72 220 GLY A C 1
ATOM 1694 O O . GLY A 1 220 ? 9.686 -0.540 0.736 1.00 61.72 220 GLY A O 1
ATOM 1695 N N . THR A 1 221 ? 9.134 -0.451 2.911 1.00 62.31 221 THR A N 1
ATOM 1696 C CA . THR A 1 221 ? 7.714 -0.718 2.711 1.00 62.31 221 THR A CA 1
ATOM 1697 C C . THR A 1 221 ? 6.934 0.566 2.941 1.00 62.31 221 THR A C 1
ATOM 1699 O O . THR A 1 221 ? 6.989 1.154 4.021 1.00 62.31 221 THR A O 1
ATOM 1702 N N . ILE A 1 222 ? 6.207 1.006 1.919 1.00 65.19 222 ILE A N 1
ATOM 1703 C CA . ILE A 1 222 ? 5.244 2.099 2.008 1.00 65.19 222 ILE A CA 1
ATOM 1704 C C . ILE A 1 222 ? 3.897 1.498 2.401 1.00 65.19 222 ILE A C 1
ATOM 1706 O O . ILE A 1 222 ? 3.317 0.715 1.653 1.00 65.19 222 ILE A O 1
ATOM 1710 N N . ASP A 1 223 ? 3.390 1.899 3.562 1.00 62.72 223 ASP A N 1
ATOM 1711 C CA . ASP A 1 223 ? 2.015 1.614 3.967 1.00 62.72 223 ASP A CA 1
ATOM 1712 C C . ASP A 1 223 ? 1.059 2.575 3.248 1.00 62.72 223 ASP A C 1
ATOM 1714 O O . ASP A 1 223 ? 1.200 3.802 3.323 1.00 62.72 223 ASP A O 1
ATOM 1718 N N . VAL A 1 224 ? 0.070 2.006 2.561 1.00 61.72 224 VAL A N 1
ATOM 1719 C CA . VAL A 1 224 ? -0.942 2.743 1.801 1.00 61.72 224 VAL A CA 1
ATOM 1720 C C . VAL A 1 224 ? -1.838 3.588 2.722 1.00 61.72 224 VAL A C 1
ATOM 1722 O O . VAL A 1 224 ? -2.400 4.598 2.294 1.00 61.72 224 VAL A O 1
ATOM 1725 N N . SER A 1 225 ? -1.929 3.251 4.011 1.00 53.62 225 SER A N 1
ATOM 1726 C CA . SER A 1 225 ? -2.644 4.047 5.017 1.00 53.62 225 SER A CA 1
ATOM 1727 C C . SER A 1 225 ? -1.998 5.408 5.305 1.00 53.62 225 SER A C 1
ATOM 1729 O O . SER A 1 225 ? -2.677 6.327 5.767 1.00 53.62 225 SER A O 1
ATOM 1731 N N . ASN A 1 226 ? -0.707 5.562 4.989 1.00 48.47 226 ASN A N 1
ATOM 1732 C CA . ASN A 1 226 ? 0.051 6.797 5.194 1.00 48.47 226 ASN A CA 1
ATOM 1733 C C . ASN A 1 226 ? 0.053 7.718 3.960 1.00 48.47 226 ASN A C 1
ATOM 1735 O O . ASN A 1 226 ? 0.719 8.755 3.970 1.00 48.47 226 ASN A O 1
ATOM 1739 N N . LEU A 1 227 ? -0.686 7.368 2.900 1.00 56.41 227 LEU A N 1
ATOM 1740 C CA . LEU A 1 227 ? -0.839 8.224 1.726 1.00 56.41 227 LEU A CA 1
ATOM 1741 C C . LEU A 1 227 ? -1.642 9.481 2.054 1.00 56.41 227 LEU A C 1
ATOM 1743 O O . LEU A 1 227 ? -2.721 9.417 2.645 1.00 56.41 227 LEU A O 1
ATOM 1747 N N . THR A 1 228 ? -1.156 10.631 1.585 1.00 50.94 228 THR A N 1
ATOM 1748 C CA . THR A 1 228 ? -1.957 11.857 1.606 1.00 50.94 228 THR A CA 1
ATOM 1749 C C . THR A 1 228 ? -2.951 11.767 0.459 1.00 50.94 228 THR A C 1
ATOM 1751 O O . THR A 1 228 ? -2.572 11.819 -0.711 1.00 50.94 228 THR A O 1
ATOM 1754 N N . ARG A 1 229 ? -4.234 11.578 0.767 1.00 51.53 229 ARG A N 1
ATOM 1755 C CA . ARG A 1 229 ? -5.252 11.493 -0.282 1.00 51.53 229 ARG A CA 1
ATOM 1756 C C . ARG A 1 229 ? -5.441 12.840 -0.963 1.00 51.53 229 ARG A C 1
ATOM 1758 O O . ARG A 1 229 ? -5.461 13.881 -0.310 1.00 51.53 229 ARG A O 1
ATOM 1765 N N . THR A 1 230 ? -5.637 12.795 -2.275 1.00 46.53 230 THR A N 1
ATOM 1766 C CA . THR A 1 230 ? -6.226 13.924 -2.992 1.00 46.53 230 THR A CA 1
ATOM 1767 C C . THR A 1 230 ? -7.729 13.798 -2.767 1.00 46.53 230 THR A C 1
ATOM 1769 O O . THR A 1 230 ? -8.312 12.805 -3.195 1.00 46.53 230 THR A O 1
ATOM 1772 N N . GLU A 1 231 ? -8.335 14.706 -1.999 1.00 35.69 231 GLU A N 1
ATOM 1773 C CA . GLU A 1 231 ? -9.790 14.686 -1.798 1.00 35.69 231 GLU A CA 1
ATOM 1774 C C . GLU A 1 231 ? -10.504 14.734 -3.162 1.00 35.69 231 GLU A C 1
ATOM 1776 O O . GLU A 1 231 ? -10.089 15.484 -4.052 1.00 35.69 231 GLU A O 1
ATOM 1781 N N . LEU A 1 232 ? -11.530 13.889 -3.324 1.00 35.69 232 LEU A N 1
ATOM 1782 C CA . LEU A 1 232 ? -12.446 13.899 -4.471 1.00 35.69 232 LEU A CA 1
ATOM 1783 C C . LEU A 1 232 ? -13.442 15.057 -4.360 1.00 35.69 232 LEU A C 1
ATOM 1785 O O . LEU A 1 232 ? -13.985 15.252 -3.248 1.00 35.69 232 LEU A O 1
#

Radius of gyration: 20.44 Å; chains: 1; bounding box: 52×30×55 Å

InterPro domains:
  IPR000421 Coagulation factor 5/8, C-terminal domain [PF00754] (126-210)
  IPR000421 Coagulation factor 5/8, C-terminal domain [PS50022] (107-232)
  IPR008979 Galactose-binding-like domain superfamily [SSF49785] (125-215)

pLDDT: mean 78.04, std 16.32, range [35.69, 98.44]